Protein AF-T0Y1Q7-F1 (afdb_monomer)

Nearest PDB structures (foldseek):
  7uqb-assembly1_T  TM=3.255E-01  e=9.158E-01  Saccharomyces cerevisiae BY4741
  8i9p-assembly1_LT  TM=3.488E-01  e=1.575E+00  Thermochaetoides thermophila DSM 1495

Radius of gyration: 30.91 Å; Cα contacts (8 Å, |Δi|>4): 200; chains: 1; bounding box: 75×75×94 Å

Structure (mmCIF, N/CA/C/O backbone):
data_AF-T0Y1Q7-F1
#
_entry.id   AF-T0Y1Q7-F1
#
loop_
_atom_site.group_PDB
_atom_site.id
_atom_site.type_symbol
_atom_site.label_atom_id
_atom_site.label_alt_id
_atom_site.label_comp_id
_atom_site.label_asym_id
_atom_site.label_entity_id
_atom_site.label_seq_id
_atom_site.pdbx_PDB_ins_code
_atom_site.Cartn_x
_atom_site.Cartn_y
_at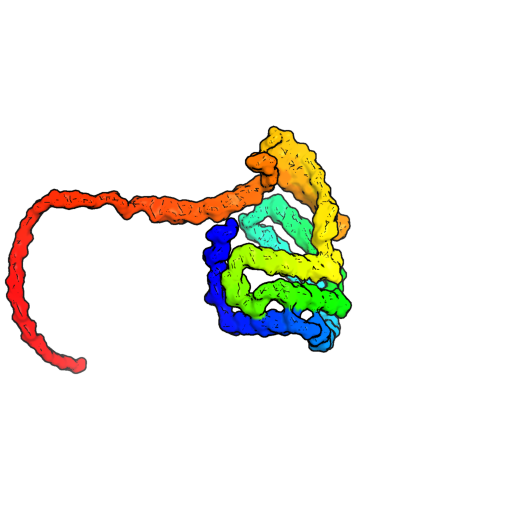om_site.Cartn_z
_atom_site.occupancy
_atom_site.B_iso_or_equiv
_atom_site.auth_seq_id
_atom_site.auth_comp_id
_atom_site.auth_asym_id
_atom_site.auth_atom_id
_atom_site.pdbx_PDB_model_num
ATOM 1 N N . MET A 1 1 ? 8.605 -21.650 -0.738 1.00 62.97 1 MET A N 1
ATOM 2 C CA . MET A 1 1 ? 7.856 -20.811 0.232 1.00 62.97 1 MET A CA 1
ATOM 3 C C . MET A 1 1 ? 6.998 -21.633 1.190 1.00 62.97 1 MET A C 1
ATOM 5 O O . MET A 1 1 ? 7.263 -21.564 2.379 1.00 62.97 1 MET A O 1
ATOM 9 N N . ARG A 1 2 ? 6.056 -22.469 0.716 1.00 70.44 2 ARG A N 1
ATOM 10 C CA . ARG A 1 2 ? 5.208 -23.326 1.581 1.00 70.44 2 ARG A CA 1
ATOM 11 C C . ARG A 1 2 ? 6.001 -24.154 2.611 1.00 70.44 2 ARG A C 1
ATOM 13 O O . ARG A 1 2 ? 5.676 -24.115 3.788 1.00 70.44 2 ARG A O 1
ATOM 20 N N . ALA A 1 3 ? 7.090 -24.803 2.190 1.00 68.31 3 ALA A N 1
ATOM 21 C CA . ALA A 1 3 ? 7.948 -25.617 3.064 1.00 68.31 3 ALA A CA 1
ATOM 22 C C . ALA A 1 3 ? 8.697 -24.828 4.162 1.00 68.31 3 ALA A C 1
ATOM 24 O O . ALA A 1 3 ? 9.172 -25.420 5.121 1.00 68.31 3 ALA A O 1
ATOM 25 N N . ARG A 1 4 ? 8.806 -23.496 4.037 1.00 68.75 4 ARG A N 1
ATOM 26 C CA . ARG A 1 4 ? 9.516 -22.620 4.990 1.00 68.75 4 ARG A CA 1
ATOM 27 C C . ARG A 1 4 ? 8.569 -21.699 5.773 1.00 68.75 4 ARG A C 1
ATOM 29 O O . ARG A 1 4 ? 9.041 -20.876 6.548 1.00 68.75 4 ARG A O 1
ATOM 36 N N . TRP A 1 5 ? 7.249 -21.835 5.594 1.00 72.25 5 TRP A N 1
ATOM 37 C CA . TRP A 1 5 ? 6.240 -20.931 6.167 1.00 72.25 5 TRP A CA 1
ATOM 38 C C . TRP A 1 5 ? 6.303 -20.829 7.701 1.00 72.25 5 TRP A C 1
ATOM 40 O O . TRP A 1 5 ? 6.106 -19.755 8.259 1.00 72.25 5 TRP A O 1
ATOM 50 N N . GLY A 1 6 ? 6.636 -21.926 8.387 1.00 66.19 6 GLY A N 1
ATOM 51 C CA . GLY A 1 6 ? 6.742 -21.957 9.849 1.00 66.19 6 GLY A CA 1
ATOM 52 C C . GLY A 1 6 ? 8.058 -21.421 10.429 1.00 66.19 6 GLY A C 1
ATOM 53 O O . GLY A 1 6 ? 8.117 -21.170 11.626 1.00 66.19 6 GLY A O 1
ATOM 54 N N . LEU A 1 7 ? 9.107 -21.222 9.619 1.00 62.72 7 LEU A N 1
ATOM 55 C CA . LEU A 1 7 ? 10.469 -20.966 10.123 1.00 62.72 7 LEU A CA 1
ATOM 56 C C . LEU A 1 7 ? 10.702 -19.533 10.635 1.00 62.72 7 LEU A C 1
ATOM 58 O O . LEU A 1 7 ? 11.695 -19.289 11.311 1.00 62.72 7 LEU A O 1
ATOM 62 N N . HIS A 1 8 ? 9.805 -18.589 10.334 1.00 57.38 8 HIS A N 1
ATOM 63 C CA . HIS A 1 8 ? 9.974 -17.163 10.660 1.00 57.38 8 HIS A CA 1
ATOM 64 C C . HIS A 1 8 ? 8.856 -16.591 11.548 1.00 57.38 8 HIS A C 1
ATOM 66 O O . HIS A 1 8 ? 8.660 -15.379 11.602 1.00 57.38 8 HIS A O 1
ATOM 72 N N . ARG A 1 9 ? 8.101 -17.443 12.252 1.00 65.94 9 ARG A N 1
ATOM 73 C CA . ARG A 1 9 ? 6.978 -17.017 13.103 1.00 65.94 9 ARG A CA 1
ATOM 74 C C . ARG A 1 9 ? 7.389 -17.009 14.571 1.00 65.94 9 ARG A C 1
ATOM 76 O O . ARG A 1 9 ? 7.263 -18.013 15.262 1.00 65.94 9 ARG A O 1
ATOM 83 N N . ASN A 1 10 ? 7.893 -15.868 15.041 1.00 65.31 10 ASN A N 1
ATOM 84 C CA . ASN A 1 10 ? 8.282 -15.689 16.437 1.00 65.31 10 ASN A CA 1
ATOM 85 C C . ASN A 1 10 ? 7.282 -14.787 17.174 1.00 65.31 10 ASN A C 1
ATOM 87 O O . ASN A 1 10 ? 7.300 -13.570 17.032 1.00 65.31 10 ASN A O 1
ATOM 91 N N . LEU A 1 11 ? 6.420 -15.390 17.992 1.00 60.88 11 LEU A N 1
ATOM 92 C CA . LEU A 1 11 ? 5.435 -14.670 18.807 1.00 60.88 11 LEU A CA 1
ATOM 93 C C . LEU A 1 11 ? 6.068 -13.771 19.878 1.00 60.88 11 LEU A C 1
ATOM 95 O O . LEU A 1 11 ? 5.440 -12.802 20.302 1.00 60.88 11 LEU A O 1
ATOM 99 N N . ASN A 1 12 ? 7.309 -14.055 20.288 1.00 65.19 12 ASN A N 1
ATOM 100 C CA . ASN A 1 12 ? 8.007 -13.294 21.327 1.00 65.19 12 ASN A CA 1
ATOM 101 C C . ASN A 1 12 ? 8.444 -11.903 20.854 1.00 65.19 12 ASN A C 1
ATOM 103 O O . ASN A 1 12 ? 8.868 -11.093 21.671 1.00 65.19 12 ASN A O 1
ATOM 107 N N . GLN A 1 13 ? 8.319 -11.606 19.555 1.00 74.88 13 GLN A N 1
ATOM 108 C CA . GLN A 1 13 ? 8.600 -10.275 19.021 1.00 74.88 13 GLN A CA 1
ATOM 109 C C . GLN A 1 13 ? 7.520 -9.239 19.380 1.00 74.88 13 GLN A C 1
ATOM 111 O O . GLN A 1 13 ? 7.765 -8.046 19.240 1.00 74.88 13 GLN A O 1
ATOM 116 N N . PHE A 1 14 ? 6.335 -9.676 19.830 1.00 83.75 14 PHE A N 1
ATOM 117 C CA . PHE A 1 14 ? 5.229 -8.788 20.192 1.00 83.75 14 PHE A CA 1
ATOM 118 C C . PHE A 1 14 ? 4.946 -8.832 21.692 1.00 83.75 14 PHE A C 1
ATOM 120 O O . PHE A 1 14 ? 4.735 -9.903 22.283 1.00 83.75 14 PHE A O 1
ATOM 127 N N . SER A 1 15 ? 4.867 -7.655 22.314 1.00 88.62 15 SER A N 1
ATOM 128 C CA . SER A 1 15 ? 4.539 -7.570 23.733 1.00 88.62 15 SER A CA 1
ATOM 129 C C . SER A 1 15 ? 3.104 -8.070 23.995 1.00 88.62 15 SER A C 1
ATOM 131 O O . SER A 1 15 ? 2.262 -8.113 23.088 1.00 88.62 15 SER A O 1
ATOM 133 N N . PRO A 1 16 ? 2.774 -8.484 25.232 1.00 90.00 16 PRO A N 1
ATOM 134 C CA . PRO A 1 16 ? 1.390 -8.787 25.601 1.00 90.00 16 PRO A CA 1
ATOM 135 C C . PRO A 1 16 ? 0.435 -7.608 25.350 1.00 90.00 16 PRO A C 1
ATOM 137 O O . PRO A 1 16 ? -0.705 -7.819 24.936 1.00 90.00 16 PRO A O 1
ATOM 140 N N . ALA A 1 17 ? 0.913 -6.373 25.541 1.00 91.94 17 ALA A N 1
ATOM 141 C CA . ALA A 1 17 ? 0.140 -5.162 25.292 1.00 91.94 17 ALA A CA 1
ATOM 142 C C . ALA A 1 17 ? -0.214 -5.004 23.803 1.00 91.94 17 ALA A C 1
ATOM 144 O O . ALA A 1 17 ? -1.381 -4.758 23.487 1.00 91.94 17 ALA A O 1
ATOM 145 N N . ASP A 1 18 ? 0.743 -5.238 22.899 1.00 90.88 18 ASP A N 1
ATOM 146 C CA . ASP A 1 18 ? 0.524 -5.155 21.445 1.00 90.88 18 ASP A CA 1
ATOM 147 C C . ASP A 1 18 ? -0.499 -6.192 20.978 1.00 90.88 18 ASP A C 1
ATOM 149 O O . ASP A 1 18 ? -1.421 -5.889 20.218 1.00 90.88 18 ASP A O 1
ATOM 153 N N . ARG A 1 19 ? -0.382 -7.423 21.487 1.00 91.19 19 ARG A N 1
ATOM 154 C CA . ARG A 1 19 ? -1.322 -8.511 21.186 1.00 91.19 19 ARG A CA 1
ATOM 155 C C . ARG A 1 19 ? -2.737 -8.182 21.651 1.00 91.19 19 ARG A C 1
ATOM 157 O O . ARG A 1 19 ? -3.691 -8.402 20.903 1.00 91.19 19 ARG A O 1
ATOM 164 N N . ALA A 1 20 ? -2.875 -7.615 22.847 1.00 94.12 20 ALA A N 1
ATOM 165 C CA . ALA A 1 20 ? -4.167 -7.185 23.367 1.00 94.12 20 ALA A CA 1
ATOM 166 C C . ALA A 1 20 ? -4.748 -6.009 22.564 1.00 94.12 20 ALA A C 1
ATOM 168 O O . ALA A 1 20 ? -5.944 -5.990 22.277 1.00 94.12 20 ALA A O 1
ATOM 169 N N . GLN A 1 21 ? -3.919 -5.040 22.166 1.00 93.81 21 GLN A N 1
ATOM 170 C CA . GLN A 1 21 ? -4.348 -3.918 21.330 1.00 93.81 21 GLN A CA 1
ATOM 171 C C . GLN A 1 21 ? -4.837 -4.384 19.960 1.00 93.81 21 GLN A C 1
ATOM 173 O O . GLN A 1 21 ? -5.900 -3.949 19.516 1.00 93.81 21 GLN A O 1
ATOM 178 N N . PHE A 1 22 ? -4.106 -5.295 19.323 1.00 94.19 22 PHE A N 1
ATOM 179 C CA . PHE A 1 22 ? -4.510 -5.881 18.053 1.00 94.19 22 PHE A CA 1
ATOM 180 C C . PHE A 1 22 ? -5.875 -6.566 18.157 1.00 94.19 22 PHE A C 1
ATOM 182 O O . PHE A 1 22 ? -6.764 -6.285 17.357 1.00 94.19 22 PHE A O 1
ATOM 189 N N . ALA A 1 23 ? -6.067 -7.407 19.178 1.00 95.38 23 ALA A N 1
ATOM 190 C CA . ALA A 1 23 ? -7.328 -8.109 19.392 1.00 95.38 23 ALA A CA 1
ATOM 191 C C . ALA A 1 23 ? -8.503 -7.143 19.611 1.00 95.38 23 ALA A C 1
ATOM 193 O O . ALA A 1 23 ? -9.572 -7.318 19.019 1.00 95.38 23 ALA A O 1
ATOM 194 N N . ARG A 1 24 ? -8.298 -6.077 20.400 1.00 95.19 24 ARG A N 1
ATOM 195 C CA . ARG A 1 24 ? -9.306 -5.019 20.588 1.00 95.19 24 ARG A CA 1
ATOM 196 C C . ARG A 1 24 ? -9.664 -4.339 19.270 1.00 95.19 24 ARG A C 1
ATOM 198 O O . ARG A 1 24 ? -10.842 -4.182 18.968 1.00 95.19 24 ARG A O 1
ATOM 205 N N . MET A 1 25 ? -8.661 -3.968 18.478 1.00 94.50 25 MET A N 1
ATOM 206 C CA . MET A 1 25 ? -8.874 -3.280 17.206 1.00 94.50 25 MET A CA 1
ATOM 207 C C . MET A 1 25 ? -9.583 -4.181 16.191 1.00 94.50 25 MET A C 1
ATOM 209 O O . MET A 1 25 ? -10.542 -3.745 15.564 1.00 94.50 25 MET A O 1
ATOM 213 N N . MET A 1 26 ? -9.184 -5.449 16.080 1.00 95.19 26 MET A N 1
ATOM 214 C CA . MET A 1 26 ? -9.857 -6.419 15.212 1.00 95.19 26 MET A CA 1
ATOM 215 C C . MET A 1 26 ? -11.306 -6.654 15.632 1.00 95.19 26 MET A C 1
ATOM 217 O O . MET A 1 26 ? -12.183 -6.716 14.774 1.00 95.19 26 MET A O 1
ATOM 221 N N . THR A 1 27 ? -11.580 -6.736 16.935 1.00 94.69 27 THR A N 1
ATOM 222 C CA . THR A 1 27 ? -12.951 -6.866 17.454 1.00 94.69 27 THR A CA 1
ATOM 223 C C . THR A 1 27 ? -13.796 -5.649 17.082 1.00 94.69 27 THR A C 1
ATOM 225 O O . THR A 1 27 ? -14.893 -5.800 16.555 1.00 94.69 27 THR A O 1
ATOM 228 N N . LEU A 1 28 ? -13.262 -4.441 17.282 1.00 94.19 28 LEU A N 1
ATOM 229 C CA . LEU A 1 28 ? -13.947 -3.194 16.946 1.00 94.19 28 LEU A CA 1
ATOM 230 C C . LEU A 1 28 ? -14.211 -3.065 15.439 1.00 94.19 28 LEU A C 1
ATOM 232 O O . LEU A 1 28 ? -15.320 -2.729 15.041 1.00 94.19 28 LEU A O 1
ATOM 236 N N . LEU A 1 29 ? -13.213 -3.359 14.601 1.00 95.75 29 LEU A N 1
ATOM 237 C CA . LEU A 1 29 ? -13.313 -3.245 13.143 1.00 95.75 29 LEU A CA 1
ATOM 238 C C . LEU A 1 29 ? -14.235 -4.297 12.518 1.00 95.75 29 LEU A C 1
ATOM 240 O O . LEU A 1 29 ? -14.827 -4.041 11.472 1.00 95.75 29 LEU A O 1
ATOM 244 N N . SER A 1 30 ? -14.340 -5.477 13.132 1.00 94.62 30 SER A N 1
ATOM 245 C CA . SER A 1 30 ? -15.172 -6.571 12.622 1.00 94.62 30 SER A CA 1
ATOM 246 C C . SER A 1 30 ? -16.595 -6.589 13.183 1.00 94.62 30 SER A C 1
ATOM 248 O O . SER A 1 30 ? -17.409 -7.388 12.722 1.00 94.62 30 SER A O 1
ATOM 250 N N . ALA A 1 31 ? -16.922 -5.705 14.130 1.00 94.56 31 ALA A N 1
ATOM 251 C CA . ALA A 1 31 ? -18.260 -5.619 14.699 1.00 94.56 31 ALA A CA 1
ATOM 252 C C . ALA A 1 31 ? -19.319 -5.227 13.641 1.00 94.56 31 ALA A C 1
ATOM 254 O O . ALA A 1 31 ? -19.031 -4.463 12.708 1.00 94.56 31 ALA A O 1
ATOM 255 N N . PRO A 1 32 ? -20.572 -5.696 13.779 1.00 94.00 32 PRO A N 1
ATOM 256 C CA . PRO A 1 32 ? -21.680 -5.204 12.966 1.00 94.00 32 PRO A CA 1
ATOM 257 C C . PRO A 1 32 ? -21.835 -3.686 13.117 1.00 94.00 32 PRO A C 1
ATOM 259 O O . PRO A 1 32 ? -21.811 -3.159 14.226 1.00 94.00 32 PRO A O 1
ATOM 262 N N . GLY A 1 33 ? -21.969 -2.964 12.002 1.00 93.62 33 GLY A N 1
ATOM 263 C CA . GLY A 1 33 ? -22.098 -1.501 12.021 1.00 93.62 33 GLY A CA 1
ATOM 264 C C . GLY A 1 33 ? -20.830 -0.735 12.432 1.00 93.62 33 GLY A C 1
ATOM 265 O O . GLY A 1 33 ? -20.907 0.479 12.633 1.00 93.62 33 GLY A O 1
ATOM 266 N N . ALA A 1 34 ? -19.666 -1.399 12.518 1.00 96.00 34 ALA A N 1
ATOM 267 C CA . ALA A 1 34 ? -18.397 -0.791 12.933 1.00 96.00 34 ALA A CA 1
ATOM 268 C C . ALA A 1 34 ? -18.062 0.501 12.175 1.00 96.00 34 ALA A C 1
ATOM 270 O O . ALA A 1 34 ? -17.627 1.467 12.794 1.00 96.00 34 ALA A O 1
ATOM 271 N N . GLN A 1 35 ? -18.310 0.554 10.860 1.00 96.31 35 GLN A N 1
ATOM 272 C CA . GLN A 1 35 ? -18.044 1.745 10.048 1.00 96.31 35 GLN A CA 1
ATOM 273 C C . GLN A 1 35 ? -18.764 2.982 10.595 1.00 96.31 35 GLN A C 1
ATOM 275 O O . GLN A 1 35 ? -18.143 4.026 10.778 1.00 96.31 35 GLN A O 1
ATOM 280 N N . GLN A 1 36 ? -20.061 2.873 10.889 1.00 96.88 36 GLN A N 1
ATOM 281 C CA . GLN A 1 36 ? -20.835 4.012 11.372 1.00 96.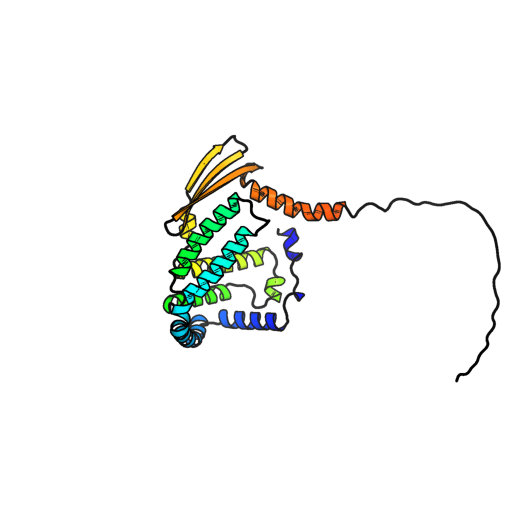88 36 GLN A CA 1
ATOM 282 C C . GLN A 1 36 ? -20.421 4.408 12.791 1.00 96.88 36 GLN A C 1
ATOM 284 O O . GLN A 1 36 ? -20.270 5.595 13.074 1.00 96.88 36 GLN A O 1
ATOM 289 N N . LEU A 1 37 ? -20.196 3.425 13.667 1.00 95.00 37 LEU A N 1
ATOM 290 C CA . LEU A 1 37 ? -19.761 3.665 15.045 1.00 95.00 37 LEU A CA 1
ATOM 291 C C . LEU A 1 37 ? -18.415 4.401 15.088 1.00 95.00 37 LEU A C 1
ATOM 293 O O . LEU A 1 37 ? -18.287 5.443 15.730 1.00 95.00 37 LEU A O 1
ATOM 297 N N . LEU A 1 38 ? -17.435 3.900 14.338 1.00 95.62 38 LEU A N 1
ATOM 298 C CA . LEU A 1 38 ? -16.110 4.502 14.224 1.00 95.62 38 LEU A CA 1
ATOM 299 C C . LEU A 1 38 ? -16.170 5.883 13.564 1.00 95.62 38 LEU A C 1
ATOM 301 O O . LEU A 1 38 ? -15.440 6.789 13.963 1.00 95.62 38 LEU A O 1
ATOM 305 N N . TRP A 1 39 ? -17.060 6.078 12.588 1.00 97.25 39 TRP A N 1
ATOM 306 C CA . TRP A 1 39 ? -17.239 7.373 11.941 1.00 97.25 39 TRP A CA 1
ATOM 307 C C . TRP A 1 39 ? -17.760 8.445 12.895 1.00 97.25 39 TRP A C 1
ATOM 309 O O . TRP A 1 39 ? -17.242 9.562 12.891 1.00 97.25 39 TRP A O 1
ATOM 319 N N . VAL A 1 40 ? -18.744 8.113 13.735 1.00 96.69 40 VAL A N 1
ATOM 320 C CA . VAL A 1 40 ? -19.300 9.045 14.729 1.00 96.69 40 VAL A CA 1
ATOM 321 C C . VAL A 1 40 ? -18.208 9.548 15.675 1.00 96.69 40 VAL A C 1
ATOM 323 O O . VAL A 1 40 ? -18.132 10.751 15.931 1.00 96.69 40 VAL A O 1
ATOM 326 N N . GLU A 1 41 ? -17.321 8.666 16.141 1.00 93.06 41 GLU A N 1
ATOM 327 C CA . GLU A 1 41 ? -16.207 9.056 17.014 1.00 93.06 41 GLU A CA 1
ATOM 328 C C . GLU A 1 41 ? -15.105 9.823 16.259 1.00 93.06 41 GLU A C 1
ATOM 330 O O . GLU A 1 41 ? -14.539 10.800 16.763 1.00 93.06 41 GLU A O 1
ATOM 335 N N . MET A 1 42 ? -14.783 9.393 15.039 1.00 94.38 42 MET A N 1
ATOM 336 C CA . MET A 1 42 ? -13.659 9.930 14.275 1.00 94.38 42 MET A CA 1
ATOM 337 C C . MET A 1 42 ? -13.971 11.281 13.631 1.00 94.38 42 MET A C 1
ATOM 339 O O . MET A 1 42 ? -13.089 12.138 13.589 1.00 94.38 42 MET A O 1
ATOM 343 N N . LYS A 1 43 ? -15.200 11.518 13.156 1.00 95.75 43 LYS A N 1
ATOM 344 C CA . LYS A 1 43 ? -15.567 12.724 12.394 1.00 95.75 43 LYS A CA 1
ATOM 345 C C . LYS A 1 43 ? -15.204 14.033 13.120 1.00 95.75 43 LYS A C 1
ATOM 347 O O . LYS A 1 43 ? -14.556 14.876 12.498 1.00 95.75 43 LYS A O 1
ATOM 352 N N . PRO A 1 44 ? -15.499 14.233 14.421 1.00 96.12 44 PRO A N 1
ATOM 353 C CA . PRO A 1 44 ? -15.085 15.447 15.131 1.00 96.12 44 PRO A CA 1
ATOM 354 C C . PRO A 1 44 ? -13.561 15.598 15.248 1.00 96.12 44 PRO A C 1
ATOM 356 O O . PRO A 1 44 ? -13.042 16.716 15.245 1.00 96.12 44 PRO A O 1
ATOM 359 N N . ARG A 1 45 ? -12.822 14.487 15.380 1.00 94.00 45 ARG A N 1
ATOM 360 C CA . ARG A 1 45 ? -11.349 14.501 15.399 1.00 94.00 45 ARG A CA 1
ATOM 361 C C . ARG A 1 45 ? -10.793 14.826 14.014 1.00 94.00 45 ARG A C 1
ATOM 363 O O . ARG A 1 45 ? -9.874 15.629 13.926 1.00 94.00 45 ARG A O 1
ATOM 370 N N . LEU A 1 46 ? -11.391 14.282 12.954 1.00 94.62 46 LEU A N 1
ATOM 371 C CA . LEU A 1 46 ? -11.030 14.559 11.566 1.00 94.62 46 LEU A CA 1
ATOM 372 C C . LEU A 1 46 ? -11.213 16.040 11.223 1.00 94.62 46 LEU A C 1
ATOM 374 O O . LEU A 1 46 ? -10.310 16.651 10.662 1.00 94.62 46 LEU A O 1
ATOM 378 N N . LEU A 1 47 ? -12.348 16.638 11.599 1.00 94.69 47 LEU A N 1
ATOM 379 C CA . LEU A 1 47 ? -12.613 18.058 11.344 1.00 94.69 47 LEU A CA 1
ATOM 380 C C . LEU A 1 47 ? -11.608 18.966 12.067 1.00 94.69 47 LEU A C 1
ATOM 382 O O . LEU A 1 47 ? -11.067 19.888 11.458 1.00 94.69 47 LEU A O 1
ATOM 386 N N . ARG A 1 48 ? -11.293 18.664 13.335 1.00 93.25 48 ARG A N 1
ATOM 387 C CA . ARG A 1 48 ? -10.231 19.364 14.077 1.00 93.25 48 ARG A CA 1
ATOM 388 C C . ARG A 1 48 ? -8.864 19.175 13.426 1.00 93.25 48 ARG A C 1
ATOM 390 O O . ARG A 1 48 ? -8.129 20.142 13.253 1.00 93.25 48 ARG A O 1
ATOM 397 N N . ALA A 1 49 ? -8.540 17.949 13.021 1.00 91.56 49 ALA A N 1
ATOM 398 C CA . ALA A 1 49 ? -7.282 17.646 12.357 1.00 91.56 49 ALA A CA 1
ATOM 399 C C . ALA A 1 49 ? -7.155 18.386 11.020 1.00 91.56 49 ALA A C 1
ATOM 401 O O . ALA A 1 49 ? -6.085 18.898 10.714 1.00 91.56 49 ALA A O 1
ATOM 402 N N . ARG A 1 50 ? -8.240 18.519 10.252 1.00 91.50 50 ARG A N 1
ATOM 403 C CA . ARG A 1 50 ? -8.258 19.307 9.015 1.00 91.50 50 ARG A CA 1
ATOM 404 C C . ARG A 1 50 ? -7.923 20.768 9.295 1.00 91.50 50 ARG A C 1
ATOM 406 O O . ARG A 1 50 ? -7.017 21.303 8.673 1.00 91.50 50 ARG A O 1
ATOM 413 N N . GLN A 1 51 ? -8.545 21.379 10.299 1.00 90.75 51 GLN A N 1
ATOM 414 C CA . GLN A 1 51 ? -8.231 22.762 10.678 1.00 90.75 51 GLN A CA 1
ATOM 415 C C . GLN A 1 51 ? -6.771 22.945 11.125 1.00 90.75 51 GLN A C 1
ATOM 417 O O . GLN A 1 51 ? -6.140 23.939 10.781 1.00 90.75 51 GLN A O 1
ATOM 422 N N . GLN A 1 52 ? -6.225 21.991 11.882 1.00 90.06 52 GLN A N 1
ATOM 423 C CA . GLN A 1 52 ? -4.891 22.113 12.482 1.00 90.06 52 GLN A CA 1
ATOM 424 C C . GLN A 1 52 ? -3.747 21.706 11.544 1.00 90.06 52 GLN A C 1
ATOM 426 O O . GLN A 1 52 ? -2.680 22.322 11.559 1.00 90.06 52 GLN A O 1
ATOM 431 N N . TYR A 1 53 ? -3.944 20.653 10.753 1.00 87.69 53 TYR A N 1
ATOM 432 C CA . TYR A 1 53 ? -2.876 19.989 10.010 1.00 87.69 53 TYR A CA 1
ATOM 433 C C . TYR A 1 53 ? -2.953 20.194 8.505 1.00 87.69 53 TYR A C 1
ATOM 435 O O . TYR A 1 53 ? -1.932 19.984 7.861 1.00 87.69 53 TYR A O 1
ATOM 443 N N . GLN A 1 54 ? -4.074 20.639 7.925 1.00 85.31 54 GLN A N 1
ATOM 444 C CA . GLN A 1 54 ? -4.189 20.761 6.464 1.00 85.31 54 GLN A CA 1
ATOM 445 C C . GLN A 1 54 ? -3.081 21.635 5.857 1.00 85.31 54 GLN A C 1
ATOM 447 O O . GLN A 1 54 ? -2.506 21.264 4.840 1.00 85.31 54 GLN A O 1
ATOM 452 N N . ALA A 1 55 ? -2.697 22.724 6.528 1.00 86.62 55 ALA A N 1
ATOM 453 C CA . ALA A 1 55 ? -1.587 23.577 6.094 1.00 86.62 55 ALA A CA 1
ATOM 454 C C . ALA A 1 55 ? -0.191 22.956 6.316 1.00 86.62 55 ALA A C 1
ATOM 456 O O . ALA A 1 55 ? 0.765 23.335 5.648 1.00 86.62 55 ALA A O 1
ATOM 457 N N . ARG A 1 56 ? -0.053 22.007 7.252 1.00 89.56 56 ARG A N 1
ATOM 458 C CA . ARG A 1 56 ? 1.222 21.345 7.597 1.00 89.56 56 ARG A CA 1
ATOM 459 C C . ARG A 1 56 ? 1.429 20.015 6.869 1.00 89.56 56 ARG A C 1
ATOM 461 O O . ARG A 1 56 ? 2.552 19.515 6.835 1.00 89.56 56 ARG A O 1
ATOM 468 N N . LEU A 1 57 ? 0.368 19.438 6.299 1.00 89.12 57 LEU A N 1
ATOM 469 C CA . LEU A 1 57 ? 0.414 18.185 5.542 1.00 89.12 57 LEU A CA 1
ATOM 470 C C . LEU A 1 57 ? 1.457 18.213 4.416 1.00 89.12 57 LEU A C 1
ATOM 472 O O . LEU A 1 57 ? 2.252 17.277 4.375 1.00 89.12 57 LEU A O 1
ATOM 476 N N . PRO A 1 58 ? 1.553 19.263 3.573 1.00 89.38 58 PRO A N 1
ATOM 477 C CA . PRO A 1 58 ? 2.571 19.309 2.523 1.00 89.38 58 PRO A CA 1
ATOM 478 C C . PRO A 1 58 ? 3.998 19.194 3.069 1.00 89.38 58 PRO A C 1
ATOM 480 O O . PRO A 1 58 ? 4.810 18.448 2.532 1.00 89.38 58 PRO A O 1
ATOM 483 N N . THR A 1 59 ? 4.301 19.863 4.186 1.00 92.06 59 THR A N 1
ATOM 484 C CA . THR A 1 59 ? 5.621 19.784 4.829 1.00 92.06 59 THR A CA 1
ATOM 485 C C . THR A 1 59 ? 5.914 18.377 5.350 1.00 92.06 59 THR A C 1
ATOM 487 O O . THR A 1 59 ? 7.010 17.857 5.145 1.00 92.06 59 THR A O 1
ATOM 490 N N . MET A 1 60 ? 4.936 17.734 5.996 1.00 91.56 60 MET A N 1
ATOM 491 C CA . MET A 1 60 ? 5.089 16.361 6.490 1.00 91.56 60 MET A CA 1
ATOM 492 C C . MET A 1 60 ? 5.273 15.357 5.342 1.00 91.56 60 MET A C 1
ATOM 494 O O . MET A 1 60 ? 6.133 14.481 5.433 1.00 91.56 60 MET A O 1
ATOM 498 N N . LEU A 1 61 ? 4.520 15.511 4.248 1.00 91.69 61 LEU A N 1
ATOM 499 C CA . LEU A 1 61 ? 4.662 14.688 3.044 1.00 91.69 61 LEU A CA 1
ATOM 500 C C . LEU A 1 61 ? 6.023 14.900 2.368 1.00 91.69 61 LEU A C 1
ATOM 502 O O . LEU A 1 61 ? 6.669 13.924 1.996 1.00 91.69 61 LEU A O 1
ATOM 506 N N . GLY A 1 62 ? 6.510 16.141 2.289 1.00 91.56 62 GLY A N 1
ATOM 507 C CA . GLY A 1 62 ? 7.844 16.445 1.760 1.00 91.56 62 GLY A CA 1
ATOM 508 C C . GLY A 1 62 ? 8.970 15.806 2.581 1.00 91.56 62 GLY A C 1
ATOM 509 O O . GLY A 1 62 ? 9.928 15.265 2.020 1.00 91.56 62 GLY A O 1
ATOM 510 N N . MET A 1 63 ? 8.835 15.787 3.912 1.00 94.12 63 MET A 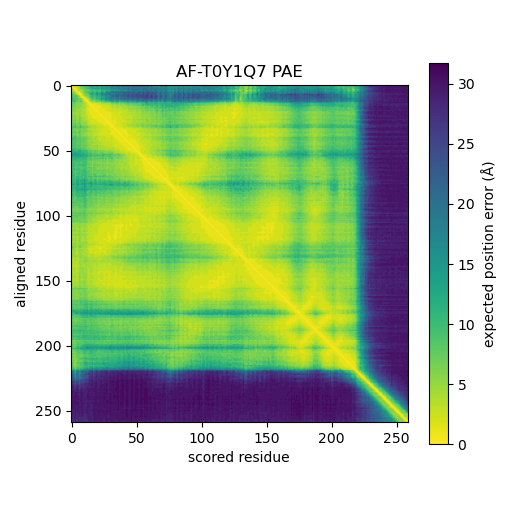N 1
ATOM 511 C CA . MET A 1 63 ? 9.771 15.075 4.788 1.00 94.12 63 MET A CA 1
ATOM 512 C C . MET A 1 63 ? 9.736 13.561 4.535 1.00 94.12 63 MET A C 1
ATOM 514 O O . MET A 1 63 ? 10.792 12.948 4.378 1.00 94.12 63 MET A O 1
ATOM 518 N N . LEU A 1 64 ? 8.542 12.963 4.442 1.00 92.62 64 LEU A N 1
ATOM 519 C CA . LEU A 1 64 ? 8.384 11.537 4.140 1.00 92.62 64 LEU A CA 1
ATOM 520 C C . LEU A 1 64 ? 8.996 11.173 2.780 1.00 92.62 64 LEU A C 1
ATOM 522 O O . LEU A 1 64 ? 9.726 10.187 2.681 1.00 92.62 64 LEU A O 1
ATOM 526 N N . ARG A 1 65 ? 8.757 11.996 1.754 1.00 92.94 65 ARG A N 1
ATOM 527 C CA . ARG A 1 65 ? 9.360 11.844 0.427 1.00 92.94 65 ARG A CA 1
ATOM 528 C C . ARG A 1 65 ? 10.883 11.864 0.501 1.00 92.94 65 ARG A C 1
ATOM 530 O O . ARG A 1 65 ? 11.525 10.959 -0.015 1.00 92.94 65 ARG A O 1
ATOM 537 N N . THR A 1 66 ? 11.457 12.836 1.206 1.00 93.50 66 THR A N 1
ATOM 538 C CA . THR A 1 66 ? 12.918 12.955 1.362 1.00 93.50 66 THR A CA 1
ATOM 539 C C . THR A 1 66 ? 13.519 11.719 2.037 1.00 93.50 66 THR A C 1
ATOM 541 O O . THR A 1 66 ? 14.576 11.225 1.632 1.00 93.50 66 THR A O 1
ATOM 544 N N . MET A 1 67 ? 12.839 11.183 3.055 1.00 94.50 67 MET A N 1
ATOM 545 C CA . MET A 1 67 ? 13.249 9.939 3.712 1.00 94.50 67 MET A CA 1
ATOM 546 C C . MET A 1 67 ? 13.183 8.744 2.754 1.00 94.50 67 MET A C 1
ATOM 548 O O . MET A 1 67 ? 14.122 7.947 2.716 1.00 94.50 67 MET A O 1
ATOM 552 N N . ALA A 1 68 ? 12.115 8.635 1.962 1.00 93.38 68 ALA A N 1
ATOM 553 C CA . ALA A 1 68 ? 11.955 7.575 0.972 1.00 93.38 68 ALA A CA 1
ATOM 554 C C . ALA A 1 68 ? 13.024 7.656 -0.133 1.00 93.38 68 ALA A C 1
ATOM 556 O O . ALA A 1 68 ? 13.697 6.657 -0.397 1.00 93.38 68 ALA A O 1
ATOM 557 N N . ASP A 1 69 ? 13.259 8.846 -0.696 1.00 92.94 69 ASP A N 1
ATOM 558 C CA . ASP A 1 69 ? 14.302 9.106 -1.696 1.00 92.94 69 ASP A CA 1
ATOM 559 C C . ASP A 1 69 ? 15.679 8.691 -1.158 1.00 92.94 69 ASP A C 1
ATOM 561 O O . ASP A 1 69 ? 16.421 7.946 -1.802 1.00 92.94 69 ASP A O 1
ATOM 565 N N . THR A 1 70 ? 15.998 9.107 0.072 1.00 93.69 70 THR A N 1
ATOM 566 C CA . THR A 1 70 ? 17.253 8.744 0.749 1.00 93.69 70 THR A CA 1
ATOM 567 C C . THR A 1 70 ? 17.370 7.232 0.945 1.00 93.69 70 THR A C 1
ATOM 569 O O . THR A 1 70 ? 18.445 6.663 0.742 1.00 93.69 70 THR A O 1
ATOM 572 N N . GLY A 1 71 ? 16.277 6.566 1.322 1.00 92.94 71 GLY A N 1
ATOM 573 C CA . GLY A 1 71 ? 16.227 5.114 1.484 1.00 92.94 71 GLY A CA 1
ATOM 574 C C . GLY A 1 71 ? 16.536 4.369 0.184 1.00 92.94 71 GLY A C 1
ATOM 575 O O . GLY A 1 71 ? 17.361 3.453 0.184 1.00 92.94 71 GLY A O 1
ATOM 576 N N . VAL A 1 72 ? 15.945 4.799 -0.936 1.00 92.75 72 VAL A N 1
ATOM 577 C CA . VAL A 1 72 ? 16.219 4.226 -2.265 1.00 92.75 72 VAL A CA 1
ATOM 578 C C . VAL A 1 72 ? 17.679 4.447 -2.657 1.00 92.75 72 VAL A C 1
ATOM 580 O O . VAL A 1 72 ? 18.370 3.501 -3.044 1.00 92.75 72 VAL A O 1
ATOM 583 N N . GLN A 1 73 ? 18.185 5.671 -2.496 1.00 91.56 73 GLN A N 1
ATOM 584 C CA . GLN A 1 73 ? 19.564 6.012 -2.850 1.00 91.56 73 GLN A CA 1
ATOM 585 C C . GLN A 1 73 ? 20.590 5.202 -2.046 1.00 91.56 73 GLN A C 1
ATOM 587 O O . GLN A 1 73 ? 21.568 4.706 -2.613 1.00 91.56 73 GLN A O 1
ATOM 592 N N . ARG A 1 74 ? 20.348 5.010 -0.744 1.00 93.69 74 ARG A N 1
ATOM 593 C CA . ARG A 1 74 ? 21.240 4.264 0.160 1.00 93.69 74 ARG A CA 1
ATOM 594 C C . ARG A 1 74 ? 21.089 2.748 0.084 1.00 93.69 74 ARG A C 1
ATOM 596 O O . ARG A 1 74 ? 21.922 2.041 0.644 1.00 93.69 74 ARG A O 1
ATOM 603 N N . SER A 1 75 ? 20.063 2.233 -0.590 1.00 88.69 75 SER A N 1
ATOM 604 C CA . SER A 1 75 ? 19.859 0.791 -0.696 1.00 88.69 75 SER A CA 1
ATOM 605 C C . SER A 1 75 ? 21.059 0.114 -1.363 1.00 88.69 75 SER A C 1
ATOM 607 O O . SER A 1 75 ? 21.438 0.455 -2.484 1.00 88.69 75 SER A O 1
ATOM 609 N N . THR A 1 76 ? 21.644 -0.872 -0.687 1.00 86.56 76 THR A N 1
ATOM 610 C CA . THR A 1 76 ? 22.669 -1.768 -1.250 1.00 86.56 76 THR A CA 1
ATOM 611 C C . THR A 1 76 ? 22.057 -2.948 -2.002 1.00 86.56 76 THR A C 1
ATOM 613 O O . THR A 1 76 ? 22.774 -3.711 -2.639 1.00 86.56 76 THR A O 1
ATOM 616 N N . ARG A 1 77 ? 20.729 -3.101 -1.929 1.00 79.25 77 ARG A N 1
ATOM 617 C CA . ARG A 1 77 ? 19.974 -4.193 -2.557 1.00 79.25 77 ARG A CA 1
ATOM 618 C C . ARG A 1 77 ? 19.455 -3.851 -3.951 1.00 79.25 77 ARG A C 1
ATOM 620 O O . ARG A 1 77 ? 18.945 -4.738 -4.616 1.00 79.25 77 ARG A O 1
ATOM 627 N N . LEU A 1 78 ? 19.538 -2.581 -4.349 1.00 80.50 78 LEU A N 1
ATOM 628 C CA . LEU A 1 78 ? 19.094 -2.102 -5.655 1.00 80.50 78 LEU A CA 1
ATOM 629 C C . LEU A 1 78 ? 20.308 -1.774 -6.522 1.00 80.50 78 LEU A C 1
ATOM 631 O O . LEU A 1 78 ? 21.222 -1.066 -6.087 1.00 80.50 78 LEU A O 1
ATOM 635 N N . THR A 1 79 ? 20.279 -2.236 -7.763 1.00 83.56 79 THR A N 1
ATOM 636 C CA . THR A 1 79 ? 21.195 -1.807 -8.820 1.00 83.56 79 THR A CA 1
ATOM 637 C C . THR A 1 79 ? 20.971 -0.334 -9.175 1.00 83.56 79 THR A C 1
ATOM 639 O O . THR A 1 79 ? 19.951 0.269 -8.834 1.00 83.56 79 THR A O 1
ATOM 642 N N . ALA A 1 80 ? 21.918 0.274 -9.894 1.00 82.19 80 ALA A N 1
ATOM 643 C CA . ALA A 1 80 ? 21.778 1.659 -10.346 1.00 82.19 80 ALA A CA 1
ATOM 644 C C . ALA A 1 80 ? 20.516 1.869 -11.207 1.00 82.19 80 ALA A C 1
ATOM 646 O O . ALA A 1 80 ? 19.800 2.850 -11.017 1.00 82.19 80 ALA A O 1
ATOM 647 N N . ALA A 1 81 ? 20.206 0.920 -12.097 1.00 77.06 81 ALA A N 1
ATOM 648 C CA . ALA A 1 81 ? 19.016 0.975 -12.944 1.00 77.06 81 ALA A CA 1
ATOM 649 C C . ALA A 1 81 ? 17.716 0.861 -12.128 1.00 77.06 81 ALA A C 1
ATOM 651 O O . ALA A 1 81 ? 16.782 1.636 -12.337 1.00 77.06 81 ALA A O 1
ATOM 652 N N . GLU A 1 82 ? 17.667 -0.045 -11.147 1.00 82.62 82 GLU A N 1
ATOM 653 C CA . GLU A 1 82 ? 16.504 -0.196 -10.264 1.00 82.62 82 GLU A CA 1
ATOM 654 C C . GLU A 1 82 ? 16.289 1.031 -9.374 1.00 82.62 82 GLU A C 1
ATOM 656 O O . GLU A 1 82 ? 15.146 1.410 -9.127 1.00 82.62 82 GLU A O 1
ATOM 661 N N . LYS A 1 83 ? 17.362 1.697 -8.926 1.00 88.75 83 LYS A N 1
ATOM 662 C CA . LYS A 1 83 ? 17.252 2.958 -8.175 1.00 88.75 83 LYS A CA 1
ATOM 663 C C . LYS A 1 83 ? 16.601 4.054 -9.006 1.00 88.75 83 LYS A C 1
ATOM 665 O O . LYS A 1 83 ? 15.724 4.742 -8.494 1.00 88.75 83 LYS A O 1
ATOM 670 N N . VAL A 1 84 ? 16.994 4.204 -10.273 1.00 87.12 84 VAL A N 1
ATOM 671 C CA . VAL A 1 84 ? 16.377 5.187 -11.177 1.00 87.12 84 VAL A CA 1
ATOM 672 C C . VAL A 1 84 ? 14.884 4.900 -11.330 1.00 87.12 84 VAL A C 1
ATOM 674 O O . VAL A 1 84 ? 14.072 5.791 -11.099 1.00 87.12 84 VAL A O 1
ATOM 677 N N . GLN A 1 85 ? 14.510 3.652 -11.623 1.00 81.50 85 GLN A N 1
ATOM 678 C CA . GLN A 1 85 ? 13.103 3.259 -11.768 1.00 81.50 85 GLN A CA 1
ATOM 679 C C . GLN A 1 85 ? 12.299 3.478 -10.477 1.00 81.50 85 GLN A C 1
ATOM 681 O O . GLN A 1 85 ? 11.190 4.013 -10.520 1.00 81.50 85 GLN A O 1
ATOM 686 N N . ALA A 1 86 ? 12.865 3.110 -9.324 1.00 86.31 86 ALA A N 1
ATOM 687 C CA . ALA A 1 86 ? 12.235 3.307 -8.025 1.00 86.31 86 ALA A CA 1
ATOM 688 C C . ALA A 1 86 ? 12.019 4.795 -7.711 1.00 86.31 86 ALA A C 1
ATOM 690 O O . ALA A 1 86 ? 10.945 5.159 -7.239 1.00 86.31 86 ALA A O 1
ATOM 691 N N . LEU A 1 87 ? 12.993 5.660 -8.014 1.00 90.31 87 LEU A N 1
ATOM 692 C CA . LEU A 1 87 ? 12.860 7.111 -7.844 1.00 90.31 87 LEU A CA 1
ATOM 693 C C . LEU A 1 87 ? 11.821 7.711 -8.802 1.00 90.31 87 LEU A C 1
ATOM 695 O O . LEU A 1 87 ? 11.058 8.585 -8.395 1.00 90.31 87 LEU A O 1
ATOM 699 N N . THR A 1 88 ? 11.731 7.227 -10.045 1.00 87.38 88 THR A N 1
ATOM 700 C CA . THR A 1 88 ? 10.675 7.646 -10.982 1.00 87.38 88 THR A CA 1
ATOM 701 C C . THR A 1 88 ? 9.289 7.292 -10.444 1.00 87.38 88 THR A C 1
ATOM 703 O O . THR A 1 88 ? 8.426 8.167 -10.355 1.00 87.38 88 THR A O 1
ATOM 706 N N . ALA A 1 89 ? 9.081 6.040 -10.027 1.00 84.75 89 ALA A N 1
ATOM 707 C CA . ALA A 1 89 ? 7.812 5.602 -9.449 1.00 84.75 89 ALA A CA 1
ATOM 708 C C . ALA A 1 89 ? 7.472 6.380 -8.166 1.00 84.75 89 ALA A C 1
ATOM 710 O O . ALA A 1 89 ? 6.341 6.836 -7.993 1.00 84.75 89 ALA A O 1
ATOM 711 N N . LEU A 1 90 ? 8.463 6.599 -7.296 1.00 89.94 90 LEU A N 1
ATOM 712 C CA . LEU A 1 90 ? 8.308 7.392 -6.079 1.00 89.94 90 LEU A CA 1
ATOM 713 C C . LEU A 1 90 ? 7.926 8.844 -6.386 1.00 89.94 90 LEU A C 1
ATOM 715 O O . LEU A 1 90 ? 7.087 9.406 -5.685 1.00 89.94 90 LEU A O 1
ATOM 719 N N . GLY A 1 91 ? 8.474 9.440 -7.447 1.00 90.62 91 GLY A N 1
ATOM 720 C CA . GLY A 1 91 ? 8.101 10.780 -7.896 1.00 90.62 91 GLY A CA 1
ATOM 721 C C . GLY A 1 91 ? 6.627 10.880 -8.296 1.00 90.62 91 GLY A C 1
ATOM 722 O O . GLY A 1 91 ? 5.938 11.792 -7.836 1.00 90.62 91 GLY A O 1
ATOM 723 N N . VAL A 1 92 ? 6.128 9.920 -9.084 1.00 90.06 92 VAL A N 1
ATOM 724 C CA . VAL A 1 92 ? 4.714 9.861 -9.505 1.00 90.06 92 VAL A CA 1
ATOM 725 C C . VAL A 1 92 ? 3.789 9.680 -8.297 1.00 90.06 92 VAL A C 1
ATOM 727 O O . VAL A 1 92 ? 2.825 10.429 -8.132 1.00 90.06 92 VAL A O 1
ATOM 730 N N . LEU A 1 93 ? 4.119 8.742 -7.405 1.00 90.31 9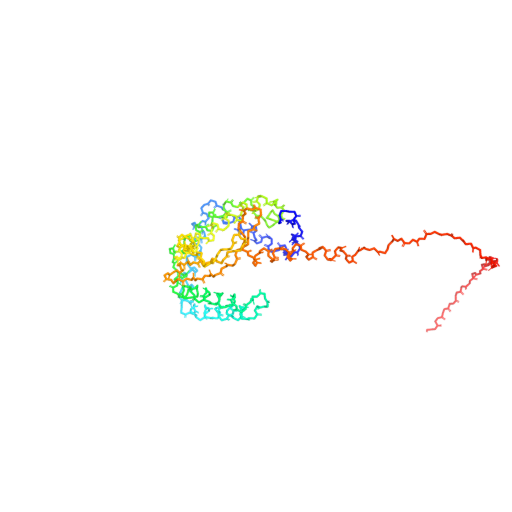3 LEU A N 1
ATOM 731 C CA . LEU A 1 93 ? 3.347 8.492 -6.184 1.00 90.31 93 LEU A CA 1
ATOM 732 C C . LEU A 1 93 ? 3.369 9.688 -5.225 1.00 90.31 93 LEU A C 1
ATOM 734 O O . LEU A 1 93 ? 2.350 10.005 -4.616 1.00 90.31 93 LEU A O 1
ATOM 738 N N . SER A 1 94 ? 4.502 10.383 -5.109 1.00 91.12 94 SER A N 1
ATOM 739 C CA . SER A 1 94 ? 4.614 11.577 -4.263 1.00 91.12 94 SER A CA 1
ATOM 740 C C . SER A 1 94 ? 3.751 12.718 -4.793 1.00 91.12 94 SER A C 1
ATOM 742 O O . SER A 1 94 ? 3.004 13.322 -4.029 1.00 91.12 94 SER A O 1
ATOM 744 N N . ALA A 1 95 ? 3.775 12.967 -6.107 1.00 91.50 95 ALA A N 1
ATOM 745 C CA . ALA A 1 95 ? 2.944 13.997 -6.729 1.00 91.50 95 ALA A CA 1
ATOM 746 C C . ALA A 1 95 ? 1.439 13.719 -6.558 1.00 91.50 95 ALA A C 1
ATOM 748 O O . ALA A 1 95 ? 0.647 14.643 -6.366 1.00 91.50 95 ALA A O 1
ATOM 749 N N . TRP A 1 96 ? 1.036 12.449 -6.607 1.00 92.94 96 TRP A N 1
ATOM 750 C CA . TRP A 1 96 ? -0.326 12.035 -6.274 1.00 92.94 96 TRP A CA 1
ATOM 751 C C . TRP A 1 96 ? -0.667 12.283 -4.806 1.00 92.94 96 TRP A C 1
ATOM 753 O O . TRP A 1 96 ? -1.694 12.894 -4.502 1.00 92.94 96 TRP A O 1
ATOM 763 N N . ALA A 1 97 ? 0.206 11.853 -3.894 1.00 92.69 97 ALA A N 1
ATOM 764 C CA . ALA A 1 97 ? -0.004 12.000 -2.461 1.00 92.69 97 ALA A CA 1
ATOM 765 C C . ALA A 1 97 ? -0.120 13.474 -2.044 1.00 92.69 97 ALA A C 1
ATOM 767 O O . ALA A 1 97 ? -0.974 13.813 -1.229 1.00 92.69 97 ALA A O 1
ATOM 768 N N . GLU A 1 98 ? 0.683 14.362 -2.629 1.00 91.31 98 GLU A N 1
ATOM 769 C CA . GLU A 1 98 ? 0.635 15.809 -2.380 1.00 91.31 98 GLU A CA 1
ATOM 770 C C . GLU A 1 98 ? -0.698 16.442 -2.816 1.00 91.31 98 GLU A C 1
ATOM 772 O O . GLU A 1 98 ? -1.199 17.347 -2.148 1.00 91.31 98 GLU A O 1
ATOM 777 N N . LYS A 1 99 ? -1.302 15.954 -3.907 1.00 90.88 99 LYS A N 1
ATOM 778 C CA . LYS A 1 99 ? -2.590 16.448 -4.435 1.00 90.88 99 LYS A CA 1
ATOM 779 C C . LYS A 1 99 ? -3.811 15.822 -3.757 1.00 90.88 99 LYS A C 1
ATOM 781 O O . LYS A 1 99 ? -4.936 16.275 -3.968 1.00 90.88 99 LYS A O 1
ATOM 786 N N . THR A 1 100 ? -3.615 14.766 -2.976 1.00 93.88 100 THR A N 1
ATOM 787 C CA . THR A 1 100 ? -4.705 14.001 -2.373 1.00 93.88 100 THR A CA 1
ATOM 788 C C . THR A 1 100 ? -5.273 14.727 -1.150 1.00 93.88 100 THR A C 1
ATOM 790 O O . THR A 1 100 ? -4.553 15.017 -0.197 1.00 93.88 100 THR A O 1
ATOM 793 N N . ASP A 1 101 ? -6.590 14.980 -1.125 1.00 92.56 101 ASP A N 1
ATOM 794 C CA . ASP A 1 101 ? -7.285 15.445 0.089 1.00 92.56 101 ASP A CA 1
ATOM 795 C C . ASP A 1 101 ? -7.461 14.275 1.073 1.00 92.56 101 ASP A C 1
ATOM 797 O O . ASP A 1 101 ? -8.528 13.663 1.167 1.00 92.56 101 ASP A O 1
ATOM 801 N N . TRP A 1 102 ? -6.385 13.947 1.792 1.00 91.25 102 TRP A N 1
ATOM 802 C CA . TRP A 1 102 ? -6.332 12.878 2.798 1.00 91.25 102 TRP A CA 1
ATOM 803 C C . TRP A 1 102 ? -7.361 13.039 3.918 1.00 91.25 102 TRP A C 1
ATOM 805 O O . TRP A 1 102 ? -7.744 12.061 4.554 1.00 91.25 102 TRP A O 1
ATOM 815 N N . LEU A 1 103 ? -7.795 14.275 4.181 1.00 93.50 103 LEU A N 1
ATOM 816 C CA . LEU A 1 103 ? -8.743 14.607 5.244 1.00 93.50 103 LEU A CA 1
ATOM 817 C C . LEU A 1 103 ? -10.137 14.917 4.684 1.00 93.50 103 LEU A C 1
ATOM 819 O O . LEU A 1 103 ? -10.936 15.605 5.331 1.00 93.50 103 LEU A O 1
ATOM 823 N N . ASN A 1 104 ? -10.436 14.434 3.476 1.00 94.75 104 ASN A N 1
ATOM 824 C CA . ASN A 1 104 ? -11.767 14.490 2.897 1.00 94.75 104 ASN A CA 1
ATOM 825 C C . ASN A 1 104 ? -12.730 13.585 3.697 1.00 94.75 104 ASN A C 1
ATOM 827 O O . ASN A 1 104 ? -12.489 12.378 3.778 1.00 94.75 104 ASN A O 1
ATOM 831 N N . PRO A 1 105 ? -13.818 14.127 4.278 1.00 95.31 105 PRO A N 1
ATOM 832 C CA . PRO A 1 105 ? -14.731 13.347 5.109 1.00 95.31 105 PRO A CA 1
ATOM 833 C C . PRO A 1 105 ? -15.339 12.132 4.406 1.00 95.31 105 PRO A C 1
ATOM 835 O O . PRO A 1 105 ? -15.392 11.055 4.997 1.00 95.31 105 PRO A O 1
ATOM 838 N N . ASP A 1 106 ? -15.746 12.284 3.148 1.00 96.69 106 ASP A N 1
ATOM 839 C CA . ASP A 1 106 ? -16.414 11.220 2.398 1.00 96.69 106 ASP A CA 1
ATOM 840 C C . ASP A 1 106 ? -15.431 10.099 2.050 1.00 96.69 106 ASP A C 1
ATOM 842 O O . ASP A 1 106 ? -15.739 8.921 2.241 1.00 96.69 106 ASP A O 1
ATOM 846 N N . LYS A 1 107 ? -14.204 10.449 1.636 1.00 97.12 107 LYS A N 1
ATOM 847 C CA . LYS A 1 107 ? -13.144 9.461 1.372 1.00 97.12 107 LYS A CA 1
ATOM 848 C C . LYS A 1 107 ? -12.728 8.717 2.634 1.00 97.12 107 LYS A C 1
ATOM 850 O O . LYS A 1 107 ? -12.580 7.500 2.609 1.00 97.12 107 LYS A O 1
ATOM 855 N N . VAL A 1 108 ? -12.588 9.415 3.760 1.00 96.62 108 VAL A N 1
ATOM 856 C CA . VAL A 1 108 ? -12.272 8.771 5.042 1.00 96.62 108 VAL A CA 1
ATOM 857 C C . VAL A 1 108 ? -13.398 7.819 5.465 1.00 96.62 108 VAL A C 1
ATOM 859 O O . VAL A 1 108 ? -13.117 6.708 5.917 1.00 96.62 108 VAL A O 1
ATOM 862 N N . TYR A 1 109 ? -14.664 8.208 5.281 1.00 97.38 109 TYR A N 1
ATOM 863 C CA . TYR A 1 109 ? -15.808 7.337 5.559 1.00 97.38 109 TYR A CA 1
ATOM 864 C C . TYR A 1 109 ? -15.810 6.077 4.682 1.00 97.38 109 TYR A C 1
ATOM 866 O O . TYR A 1 109 ? -16.038 4.977 5.191 1.00 97.38 109 TYR A O 1
ATOM 874 N N . GLN A 1 110 ? -15.514 6.211 3.387 1.00 97.81 110 GLN A N 1
ATOM 875 C CA . GLN A 1 110 ? -15.397 5.075 2.465 1.00 97.81 110 GLN A CA 1
ATOM 876 C C . GLN A 1 110 ? -14.212 4.168 2.817 1.00 97.81 110 GLN A C 1
ATOM 878 O O . GLN A 1 110 ? -14.377 2.952 2.903 1.00 97.81 110 GLN A O 1
ATOM 883 N N . ALA A 1 111 ? -13.037 4.740 3.096 1.00 96.94 111 ALA A N 1
ATOM 884 C CA . ALA A 1 111 ? -11.847 3.988 3.497 1.00 96.94 111 ALA A CA 1
ATOM 885 C C . ALA A 1 111 ? -12.077 3.199 4.797 1.00 96.94 111 ALA A C 1
ATOM 887 O O . ALA A 1 111 ? -11.621 2.063 4.932 1.00 96.94 111 ALA A O 1
ATOM 888 N N . LEU A 1 112 ? -12.840 3.760 5.737 1.00 96.44 112 LEU A N 1
ATOM 889 C CA . LEU A 1 112 ? -13.275 3.060 6.943 1.00 96.44 112 LEU A CA 1
ATOM 890 C C . LEU A 1 112 ? -14.222 1.889 6.626 1.00 96.44 112 LEU A C 1
ATOM 892 O O . LEU A 1 112 ? -14.115 0.823 7.237 1.00 96.44 112 LEU A O 1
ATOM 896 N N . GLY A 1 113 ? -15.113 2.057 5.648 1.00 97.69 113 GLY A N 1
ATOM 897 C CA . GLY A 1 113 ? -15.929 0.966 5.110 1.00 97.69 113 GLY A CA 1
ATOM 898 C C . GLY A 1 113 ? -15.074 -0.167 4.544 1.00 97.69 113 GLY A C 1
ATOM 899 O O . GLY A 1 113 ? -15.255 -1.322 4.921 1.00 97.69 113 GLY A O 1
ATOM 900 N N . VAL A 1 114 ? -14.066 0.158 3.730 1.00 97.69 114 VAL A N 1
ATOM 901 C CA . VAL A 1 114 ? -13.111 -0.828 3.195 1.00 97.69 114 VAL A CA 1
ATOM 902 C C . VAL A 1 114 ? -12.357 -1.542 4.319 1.00 97.69 114 VAL A C 1
ATOM 904 O O . VAL A 1 114 ? -12.248 -2.770 4.307 1.00 97.69 114 VAL A O 1
ATOM 907 N N . LEU A 1 115 ? -11.865 -0.800 5.315 1.00 96.19 115 LEU A N 1
ATOM 908 C CA . LEU A 1 115 ? -11.123 -1.362 6.443 1.00 96.19 115 LEU A CA 1
ATOM 909 C C . LEU A 1 115 ? -11.980 -2.340 7.260 1.00 96.19 115 LEU A C 1
ATOM 911 O O . LEU A 1 115 ? -11.535 -3.450 7.550 1.00 96.19 115 LEU A O 1
ATOM 915 N N . THR A 1 116 ? -13.211 -1.953 7.602 1.00 97.44 116 THR A N 1
ATOM 916 C CA . THR A 1 116 ? -14.135 -2.796 8.380 1.00 97.44 116 THR A CA 1
ATOM 917 C C . THR A 1 116 ? -14.594 -4.019 7.584 1.00 97.44 116 THR A C 1
ATOM 919 O O . THR A 1 116 ? -14.523 -5.137 8.092 1.00 97.44 116 THR A O 1
ATOM 922 N N . ALA A 1 117 ? -14.943 -3.856 6.304 1.00 97.50 117 ALA A N 1
ATOM 923 C CA . ALA A 1 117 ? -15.283 -4.972 5.421 1.00 97.50 117 ALA A CA 1
ATOM 924 C C . ALA A 1 117 ? -14.108 -5.949 5.234 1.00 97.50 117 ALA A C 1
ATOM 926 O O . ALA A 1 117 ? -14.305 -7.164 5.188 1.00 97.50 117 ALA A O 1
ATOM 927 N N . THR A 1 118 ? -12.876 -5.439 5.151 1.00 96.81 118 THR A N 1
ATOM 928 C CA . THR A 1 118 ? -11.668 -6.275 5.082 1.00 96.81 118 THR A CA 1
ATOM 929 C C . THR A 1 118 ? -11.469 -7.026 6.391 1.00 96.81 118 THR A C 1
ATOM 931 O O . THR A 1 118 ? -11.322 -8.245 6.367 1.00 96.81 118 THR A O 1
ATOM 934 N N . ALA A 1 119 ? -11.548 -6.339 7.536 1.00 95.81 119 ALA A N 1
ATOM 935 C CA . ALA A 1 119 ? -11.430 -6.958 8.853 1.00 95.81 119 ALA A CA 1
ATOM 936 C C . ALA A 1 119 ? -12.470 -8.070 9.061 1.00 95.81 119 ALA A C 1
ATOM 938 O O . ALA A 1 119 ? -12.129 -9.130 9.580 1.00 95.81 119 ALA A O 1
ATOM 939 N N . GLN A 1 120 ? -13.714 -7.880 8.614 1.00 95.81 120 GLN A N 1
ATOM 940 C CA . GLN A 1 120 ? -14.764 -8.901 8.684 1.00 95.81 120 GLN A CA 1
ATOM 941 C C . GLN A 1 120 ? -14.423 -10.167 7.884 1.00 95.81 120 GLN A C 1
ATOM 943 O O . GLN A 1 120 ? -14.733 -11.259 8.353 1.00 95.81 120 GLN A O 1
ATOM 948 N N . LYS A 1 121 ? -13.749 -10.031 6.732 1.00 95.75 121 LYS A N 1
ATOM 949 C CA . LYS A 1 121 ? -13.321 -11.155 5.878 1.00 95.75 121 LYS A CA 1
ATOM 950 C C . LYS A 1 121 ? -12.118 -11.929 6.422 1.00 95.75 121 LYS A C 1
ATOM 952 O O . LYS A 1 121 ? -11.930 -13.072 6.019 1.00 95.75 121 LYS A O 1
ATOM 957 N N . MET A 1 122 ? -11.312 -11.326 7.299 1.00 94.38 122 MET A N 1
ATOM 958 C CA . MET A 1 122 ? -10.160 -12.003 7.905 1.00 94.38 122 MET A CA 1
ATOM 959 C C . MET A 1 122 ? -10.624 -13.154 8.798 1.00 94.38 122 MET A C 1
ATOM 961 O O . MET A 1 122 ? -11.570 -12.996 9.576 1.00 94.38 122 MET A O 1
ATOM 965 N N . SER A 1 123 ? -9.916 -14.280 8.737 1.00 92.88 123 SER A N 1
ATOM 966 C CA . SER A 1 123 ? -10.261 -15.480 9.509 1.00 92.88 123 SER A CA 1
ATOM 967 C C . SER A 1 123 ? -9.669 -15.517 10.924 1.00 92.88 123 SER A C 1
ATOM 969 O O . SER A 1 123 ? -9.976 -16.422 11.695 1.00 92.88 123 SER A O 1
ATOM 971 N N . PHE A 1 124 ? -8.879 -14.507 11.299 1.00 92.69 124 PHE A N 1
ATOM 972 C CA . PHE A 1 124 ? -8.330 -14.339 12.644 1.00 92.69 124 PHE A CA 1
ATOM 973 C C . PHE A 1 124 ? -8.830 -13.061 13.331 1.00 92.69 124 PHE A C 1
ATOM 975 O O . PHE A 1 124 ? -9.192 -12.056 12.702 1.00 92.69 124 PHE A O 1
ATOM 982 N N . ARG A 1 125 ? -8.784 -13.072 14.663 1.00 93.56 125 ARG A N 1
ATOM 983 C CA . ARG A 1 125 ? -9.033 -11.920 15.542 1.00 93.56 125 ARG A CA 1
ATOM 984 C C . ARG A 1 125 ? -7.837 -11.587 16.424 1.00 93.56 125 ARG A C 1
ATOM 986 O O . ARG A 1 125 ? -7.752 -10.465 16.916 1.00 93.56 125 ARG A O 1
ATOM 993 N N . THR A 1 126 ? -6.882 -12.503 16.580 1.00 92.06 126 THR A N 1
ATOM 994 C CA . THR A 1 126 ? -5.678 -12.290 17.396 1.00 92.06 126 THR A CA 1
ATOM 995 C C . THR A 1 126 ? -4.387 -12.477 16.595 1.00 92.06 126 THR A C 1
ATOM 997 O O . THR A 1 126 ? -4.356 -13.181 15.586 1.00 92.06 126 THR A O 1
ATOM 1000 N N . LEU A 1 127 ? -3.285 -11.865 17.053 1.00 89.62 127 LEU A N 1
ATOM 1001 C CA . LEU A 1 127 ? -1.963 -12.091 16.446 1.00 89.62 127 LEU A CA 1
ATOM 1002 C C . LEU A 1 127 ? -1.522 -13.554 16.567 1.00 89.62 127 LEU A C 1
ATOM 1004 O O . LEU A 1 127 ? -0.847 -14.062 15.678 1.00 89.62 127 LEU A O 1
ATOM 1008 N N . ASN A 1 128 ? -1.916 -14.235 17.645 1.00 87.94 128 ASN A N 1
ATOM 1009 C CA . ASN A 1 128 ? -1.588 -15.643 17.846 1.00 87.94 128 ASN A CA 1
ATOM 1010 C C . ASN A 1 128 ? -2.230 -16.518 16.758 1.00 87.94 128 ASN A C 1
ATOM 1012 O O . ASN A 1 128 ? -1.539 -17.351 16.183 1.00 87.94 128 ASN A O 1
ATOM 1016 N N . GLU A 1 129 ? -3.506 -16.289 16.434 1.00 90.38 129 GLU A N 1
ATOM 1017 C CA . GLU A 1 129 ? -4.202 -16.970 15.329 1.00 90.38 129 GLU A CA 1
ATOM 1018 C C . GLU A 1 129 ? -3.565 -16.649 13.971 1.00 90.38 129 GLU A C 1
ATOM 1020 O O . GLU A 1 129 ? -3.253 -17.550 13.190 1.00 90.38 129 GLU A O 1
ATOM 1025 N N . ALA A 1 130 ? -3.285 -15.369 13.707 1.00 88.25 130 ALA A N 1
ATOM 1026 C CA . ALA A 1 130 ? -2.642 -14.944 12.462 1.00 88.25 130 ALA A CA 1
ATOM 1027 C C . ALA A 1 130 ? -1.261 -15.600 12.259 1.00 88.25 130 ALA A C 1
ATOM 1029 O O . ALA A 1 130 ? -0.859 -15.903 11.132 1.00 88.25 130 ALA A O 1
ATOM 1030 N N . LEU A 1 131 ? -0.520 -15.838 13.346 1.00 85.75 131 LEU A N 1
ATOM 1031 C CA . LEU A 1 131 ? 0.817 -16.436 13.341 1.00 85.75 131 LEU A CA 1
ATOM 1032 C C . LEU A 1 131 ? 0.822 -17.960 13.512 1.00 85.75 131 LEU A C 1
ATOM 1034 O O . LEU A 1 131 ? 1.875 -18.569 13.333 1.00 85.75 131 LEU A O 1
ATOM 1038 N N . SER A 1 132 ? -0.309 -18.597 13.802 1.00 86.94 132 SER A N 1
ATOM 1039 C CA . SER A 1 132 ? -0.423 -20.061 13.825 1.00 86.94 132 SER A CA 1
ATOM 1040 C C . SER A 1 132 ? -0.978 -20.629 12.515 1.00 86.94 132 SER A C 1
ATOM 1042 O O . SER A 1 132 ? -0.695 -21.774 12.173 1.00 86.94 132 SER A O 1
ATOM 1044 N N . MET A 1 133 ? -1.661 -19.810 11.712 1.00 87.62 133 MET A N 1
ATOM 1045 C CA . MET A 1 133 ? -2.382 -20.227 10.505 1.00 87.62 133 MET A CA 1
ATOM 1046 C C . MET A 1 133 ? -1.536 -20.981 9.457 1.00 87.62 133 MET A C 1
ATOM 1048 O O . MET A 1 133 ? -0.446 -20.509 9.106 1.00 87.62 133 MET A O 1
ATOM 1052 N N . PRO A 1 134 ? -2.006 -22.105 8.893 1.00 88.06 134 PRO A N 1
ATOM 1053 C CA . PRO A 1 134 ? -1.313 -22.795 7.812 1.00 88.06 134 PRO A CA 1
ATOM 1054 C C . PRO A 1 134 ? -1.219 -21.921 6.552 1.00 88.06 134 PRO A C 1
ATOM 1056 O O . PRO A 1 134 ? -2.030 -21.031 6.310 1.00 88.06 134 PRO A O 1
ATOM 1059 N N . TYR A 1 135 ? -0.212 -22.192 5.718 1.00 88.56 135 TYR A N 1
ATOM 1060 C CA . TYR A 1 135 ? 0.091 -21.379 4.533 1.00 88.56 135 TYR A CA 1
ATOM 1061 C C . TYR A 1 135 ? -1.120 -21.097 3.618 1.00 88.56 135 TYR A C 1
ATOM 1063 O O . TYR A 1 135 ? -1.292 -19.941 3.242 1.00 88.56 135 TYR A O 1
ATOM 1071 N N . PRO A 1 136 ? -1.959 -22.084 3.232 1.00 89.25 136 PRO A N 1
ATOM 1072 C CA . PRO A 1 136 ? -3.061 -21.829 2.300 1.00 89.25 136 PRO A CA 1
ATOM 1073 C C . PRO A 1 136 ? -4.101 -20.846 2.849 1.00 89.25 136 PRO A C 1
ATOM 1075 O O . PRO A 1 136 ? -4.522 -19.942 2.133 1.00 89.25 136 PRO A O 1
ATOM 1078 N N . GLU A 1 137 ? -4.469 -20.993 4.120 1.00 89.25 137 GLU A N 1
ATOM 1079 C CA . GLU A 1 137 ? -5.403 -20.093 4.802 1.00 89.25 137 GLU A CA 1
ATOM 1080 C C . GLU A 1 137 ? -4.799 -18.693 4.934 1.00 89.25 137 GLU A C 1
ATOM 1082 O O . GLU A 1 137 ? -5.439 -17.704 4.584 1.00 89.25 137 GLU A O 1
ATOM 1087 N N . ALA A 1 138 ? -3.518 -18.606 5.299 1.00 90.19 138 ALA A N 1
ATOM 1088 C CA . ALA A 1 138 ? -2.843 -17.321 5.417 1.00 90.19 138 ALA A CA 1
ATOM 1089 C C . ALA A 1 138 ? -2.755 -16.582 4.079 1.00 90.19 138 ALA A C 1
ATOM 1091 O O . ALA A 1 138 ? -2.917 -15.367 4.037 1.00 90.19 138 ALA A O 1
ATOM 1092 N N . MET A 1 139 ? -2.531 -17.292 2.969 1.00 92.50 139 MET A N 1
ATOM 1093 C CA . MET A 1 139 ? -2.531 -16.674 1.639 1.00 92.50 139 MET A CA 1
ATOM 1094 C C . MET A 1 139 ? -3.918 -16.185 1.217 1.00 92.50 139 MET A C 1
ATOM 1096 O O . MET A 1 139 ? -4.011 -15.171 0.527 1.00 92.50 139 MET A O 1
ATOM 1100 N N . LYS A 1 140 ? -4.992 -16.854 1.652 1.00 94.19 140 LYS A N 1
ATOM 1101 C CA . LYS A 1 140 ? -6.361 -16.373 1.429 1.00 94.19 140 LYS A CA 1
ATOM 1102 C C . LYS A 1 140 ? -6.601 -15.049 2.160 1.00 94.19 140 LYS A C 1
ATOM 1104 O O . LYS A 1 140 ? -7.053 -14.088 1.538 1.00 94.19 140 LYS A O 1
ATOM 1109 N N . ASP A 1 141 ? -6.218 -14.970 3.431 1.00 93.31 141 ASP A N 1
ATOM 1110 C CA . ASP A 1 141 ? -6.332 -13.746 4.232 1.00 93.31 141 ASP A CA 1
ATOM 1111 C C . ASP A 1 141 ? -5.428 -12.618 3.709 1.00 93.31 141 ASP A C 1
ATOM 1113 O O . ASP A 1 141 ? -5.847 -11.463 3.651 1.00 93.31 141 ASP A O 1
ATOM 1117 N N . VAL A 1 142 ? -4.221 -12.939 3.230 1.00 92.31 142 VAL A N 1
ATOM 1118 C CA . VAL A 1 142 ? -3.361 -11.979 2.514 1.00 92.31 142 VAL A CA 1
ATOM 1119 C C . VAL A 1 142 ? -4.047 -11.470 1.246 1.00 92.31 142 VAL A C 1
ATOM 1121 O O . VAL A 1 142 ? -3.967 -10.279 0.957 1.00 92.31 142 VAL A O 1
ATOM 1124 N N . GLY A 1 143 ? -4.761 -12.327 0.512 1.00 94.56 143 GLY A N 1
ATOM 1125 C CA . GLY A 1 143 ? -5.567 -11.918 -0.639 1.00 94.56 143 GLY A CA 1
ATOM 1126 C C . GLY A 1 143 ? -6.683 -10.938 -0.262 1.00 94.56 143 GLY 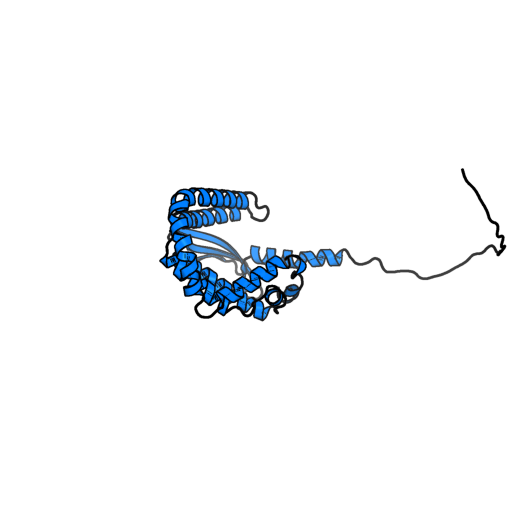A C 1
ATOM 1127 O O . GLY A 1 143 ? -6.869 -9.926 -0.940 1.00 94.56 143 GLY A O 1
ATOM 1128 N N . HIS A 1 144 ? -7.388 -11.184 0.847 1.00 96.25 144 HIS A N 1
ATOM 1129 C CA . HIS A 1 144 ? -8.390 -10.253 1.378 1.00 96.25 144 HIS A CA 1
ATOM 1130 C C . HIS A 1 144 ? -7.769 -8.913 1.783 1.00 96.25 144 HIS A C 1
ATOM 1132 O O . HIS A 1 144 ? -8.286 -7.865 1.392 1.00 96.25 144 HIS A O 1
ATOM 1138 N N . LEU A 1 145 ? -6.635 -8.939 2.486 1.00 94.50 145 LEU A N 1
ATOM 1139 C CA . LEU A 1 145 ? -5.901 -7.736 2.869 1.00 94.50 145 LEU A CA 1
ATOM 1140 C C . LEU A 1 145 ? -5.428 -6.945 1.643 1.00 94.50 145 LEU A C 1
ATOM 1142 O O . LEU A 1 145 ? -5.632 -5.736 1.581 1.00 94.50 145 LEU A O 1
ATOM 1146 N N . TRP A 1 146 ? -4.851 -7.622 0.649 1.00 96.50 146 TRP A N 1
ATOM 1147 C CA . TRP A 1 146 ? -4.400 -7.001 -0.596 1.00 96.50 146 TRP A CA 1
ATOM 1148 C C . TRP A 1 146 ? -5.555 -6.342 -1.352 1.00 96.50 146 TRP A C 1
ATOM 1150 O O . TRP A 1 146 ? -5.441 -5.199 -1.789 1.00 96.50 146 TRP A O 1
ATOM 1160 N N . SER A 1 147 ? -6.700 -7.023 -1.444 1.00 97.00 147 SER A N 1
ATOM 1161 C CA . SER A 1 147 ? -7.917 -6.443 -2.016 1.00 97.00 147 SER A CA 1
ATOM 1162 C C . SER A 1 147 ? -8.371 -5.196 -1.254 1.00 97.00 147 SER A C 1
ATOM 1164 O O . SER A 1 147 ? -8.758 -4.217 -1.887 1.00 97.00 147 SER A O 1
ATOM 1166 N N . GLY A 1 148 ? -8.323 -5.216 0.081 1.00 97.06 148 GLY A N 1
ATOM 1167 C CA . GLY A 1 148 ? -8.659 -4.062 0.915 1.00 97.06 148 GLY A CA 1
ATOM 1168 C C . GLY A 1 148 ? -7.716 -2.880 0.687 1.00 97.06 148 GLY A C 1
ATOM 1169 O O . GLY A 1 148 ? -8.171 -1.751 0.536 1.00 97.06 148 GLY A O 1
ATOM 1170 N N . VAL A 1 149 ? -6.408 -3.133 0.578 1.00 96.75 149 VAL A N 1
ATOM 1171 C CA . VAL A 1 149 ? -5.416 -2.094 0.257 1.00 96.75 149 VAL A CA 1
ATOM 1172 C C . VAL A 1 149 ? -5.708 -1.464 -1.104 1.00 96.75 149 VAL A C 1
ATOM 1174 O O . VAL A 1 149 ? -5.777 -0.241 -1.190 1.00 96.75 149 VAL A O 1
ATOM 1177 N N . LYS A 1 150 ? -5.945 -2.269 -2.150 1.00 97.31 150 LYS A N 1
ATOM 1178 C CA . LYS A 1 150 ? -6.292 -1.745 -3.482 1.00 97.31 150 LYS A CA 1
ATOM 1179 C C . LYS A 1 150 ? -7.546 -0.869 -3.448 1.00 97.31 150 LYS A C 1
ATOM 1181 O O . LYS A 1 150 ? -7.519 0.234 -3.976 1.00 97.31 150 LYS A O 1
ATOM 1186 N N . GLN A 1 151 ? -8.606 -1.322 -2.779 1.00 97.88 151 GLN A N 1
ATOM 1187 C CA . GLN A 1 151 ? -9.851 -0.555 -2.641 1.00 97.88 151 GLN A CA 1
ATOM 1188 C C . GLN A 1 151 ? -9.641 0.754 -1.869 1.00 97.88 151 GLN A C 1
ATOM 1190 O O . GLN A 1 151 ? -10.191 1.784 -2.241 1.00 97.88 151 GLN A O 1
ATOM 1195 N N . ALA A 1 152 ? -8.827 0.744 -0.811 1.00 96.62 152 ALA A N 1
ATOM 1196 C CA . ALA A 1 152 ? -8.525 1.955 -0.055 1.00 96.62 152 ALA A CA 1
ATOM 1197 C C . ALA A 1 152 ? -7.729 2.974 -0.888 1.00 96.62 152 ALA A C 1
ATOM 1199 O O . ALA A 1 152 ? -7.985 4.170 -0.782 1.00 96.62 152 ALA A O 1
ATOM 1200 N N . LEU A 1 153 ? -6.791 2.521 -1.725 1.00 96.25 153 LEU A N 1
ATOM 1201 C CA . LEU A 1 153 ? -6.071 3.392 -2.661 1.00 96.25 153 LEU A CA 1
ATOM 1202 C C . LEU A 1 153 ? -7.007 3.958 -3.739 1.00 96.25 153 LEU A C 1
ATOM 1204 O O . LEU A 1 153 ? -6.942 5.150 -4.046 1.00 96.25 153 LEU A O 1
ATOM 1208 N N . ASP A 1 154 ? -7.923 3.134 -4.244 1.00 96.75 154 ASP A N 1
ATOM 1209 C CA . ASP A 1 154 ? -8.914 3.525 -5.247 1.00 96.75 154 ASP A CA 1
ATOM 1210 C C . ASP A 1 154 ? -9.874 4.616 -4.738 1.00 96.75 154 ASP A C 1
ATOM 1212 O O . ASP A 1 154 ? -10.131 5.591 -5.441 1.00 96.75 154 ASP A O 1
ATOM 1216 N N . VAL A 1 155 ? -10.281 4.572 -3.460 1.00 97.56 155 VAL A N 1
ATOM 1217 C CA . VAL A 1 155 ? -11.045 5.662 -2.802 1.00 97.56 155 VAL A CA 1
ATOM 1218 C C . VAL A 1 155 ? -10.334 7.024 -2.916 1.00 97.56 155 VAL A C 1
ATOM 1220 O O . VAL A 1 155 ? -10.973 8.080 -3.008 1.00 97.56 155 VAL A O 1
ATOM 1223 N N . TYR A 1 156 ? -9.000 7.030 -2.939 1.00 96.06 156 TYR A N 1
ATOM 1224 C CA . TYR A 1 156 ? -8.191 8.237 -3.121 1.00 96.06 156 TYR A CA 1
ATOM 1225 C C . TYR A 1 156 ? -7.779 8.495 -4.581 1.00 96.06 156 TYR A C 1
ATOM 1227 O O . TYR A 1 156 ? -7.070 9.466 -4.846 1.00 96.06 156 TYR A O 1
ATOM 1235 N N . GLY A 1 157 ? -8.294 7.716 -5.533 1.00 93.06 157 GLY A N 1
ATOM 1236 C CA . GLY A 1 157 ? -8.062 7.872 -6.969 1.00 93.06 157 GLY A CA 1
ATOM 1237 C C . GLY A 1 157 ? -6.809 7.165 -7.484 1.00 93.06 157 GLY A C 1
ATOM 1238 O O . GLY A 1 157 ? -6.329 7.512 -8.560 1.00 93.06 157 GLY A O 1
ATOM 1239 N N . LEU A 1 158 ? -6.258 6.210 -6.728 1.00 94.44 158 LEU A N 1
ATOM 1240 C CA . LEU A 1 158 ? -5.139 5.373 -7.159 1.00 94.44 158 LEU A CA 1
ATOM 1241 C C . LEU A 1 158 ? -5.600 3.923 -7.344 1.00 94.44 158 LEU A C 1
ATOM 1243 O O . LEU A 1 158 ? -5.444 3.081 -6.460 1.00 94.44 158 LEU A O 1
ATOM 1247 N N . SER A 1 159 ? -6.153 3.632 -8.520 1.00 94.88 159 SER A N 1
ATOM 1248 C CA . SER A 1 159 ? -6.562 2.277 -8.890 1.00 94.88 159 SER A CA 1
ATOM 1249 C C . SER A 1 159 ? -5.374 1.469 -9.405 1.00 94.88 159 SER A C 1
ATOM 1251 O O . SER A 1 159 ? -4.869 1.695 -10.505 1.00 94.88 159 SER A O 1
ATOM 1253 N N . ILE A 1 160 ? -4.941 0.486 -8.614 1.00 94.25 160 ILE A N 1
ATOM 1254 C CA . ILE A 1 160 ? -3.900 -0.462 -9.034 1.00 94.25 160 ILE A CA 1
ATOM 1255 C C . ILE A 1 160 ? -4.382 -1.315 -10.207 1.00 94.25 160 ILE A C 1
ATOM 1257 O O . ILE A 1 160 ? -3.597 -1.614 -11.100 1.00 94.25 160 ILE A O 1
ATOM 1261 N N . ASP A 1 161 ? -5.663 -1.682 -10.222 1.00 94.94 161 ASP A N 1
ATOM 1262 C CA . ASP A 1 161 ? -6.227 -2.507 -11.289 1.00 94.94 161 ASP A CA 1
ATOM 1263 C C . ASP A 1 161 ? -6.241 -1.730 -12.615 1.00 94.94 161 ASP A C 1
ATOM 1265 O O . ASP A 1 161 ? -5.730 -2.228 -13.609 1.00 94.94 161 ASP A O 1
ATOM 1269 N N . THR A 1 162 ? -6.643 -0.453 -12.605 1.00 93.94 162 THR A N 1
ATOM 1270 C CA . THR A 1 162 ? -6.588 0.407 -13.801 1.00 93.94 162 THR A CA 1
ATOM 1271 C C . THR A 1 162 ? -5.162 0.607 -14.308 1.00 93.94 162 THR A C 1
ATOM 1273 O O . THR A 1 162 ? -4.934 0.555 -15.513 1.00 93.94 162 THR A O 1
ATOM 1276 N N . ILE A 1 163 ? -4.187 0.802 -13.413 1.00 93.06 163 ILE A N 1
ATOM 1277 C CA . ILE A 1 163 ? -2.770 0.898 -13.802 1.00 93.06 163 ILE A CA 1
ATOM 1278 C C . ILE A 1 163 ? -2.320 -0.399 -14.483 1.00 93.06 163 ILE A C 1
ATOM 1280 O O . ILE A 1 163 ? -1.669 -0.358 -15.525 1.00 93.06 163 ILE A O 1
ATOM 1284 N N . LEU A 1 164 ? -2.667 -1.558 -13.923 1.00 93.56 164 LEU A N 1
ATOM 1285 C CA . LEU A 1 164 ? -2.291 -2.851 -14.495 1.00 93.56 164 LEU A CA 1
ATOM 1286 C C . LEU A 1 164 ? -3.008 -3.139 -15.821 1.00 93.56 164 LEU A C 1
ATOM 1288 O O . LEU A 1 164 ? -2.390 -3.714 -16.714 1.00 93.56 164 LEU A O 1
ATOM 1292 N N . ASP A 1 165 ? -4.251 -2.688 -15.987 1.00 95.00 165 ASP A N 1
ATOM 1293 C CA . ASP A 1 165 ? -5.016 -2.829 -17.233 1.00 95.00 165 ASP A CA 1
ATOM 1294 C C . ASP A 1 165 ? -4.392 -2.046 -18.400 1.00 95.00 165 ASP A C 1
ATOM 1296 O O . ASP A 1 165 ? -4.623 -2.365 -19.566 1.00 95.00 165 ASP A O 1
ATOM 1300 N N . THR A 1 166 ? -3.555 -1.045 -18.109 1.00 94.56 166 THR A N 1
ATOM 1301 C CA . THR A 1 166 ? -2.833 -0.275 -19.136 1.00 94.56 166 THR A CA 1
ATOM 1302 C C . THR A 1 166 ? -1.554 -0.951 -19.637 1.00 94.56 166 THR A C 1
ATOM 1304 O O . THR A 1 166 ? -0.872 -0.393 -20.499 1.00 94.56 166 THR A O 1
ATOM 1307 N N . ALA A 1 167 ? -1.200 -2.126 -19.105 1.00 94.12 167 ALA A N 1
ATOM 1308 C CA . ALA A 1 167 ? 0.055 -2.797 -19.413 1.00 94.12 167 ALA A CA 1
ATOM 1309 C C . ALA A 1 167 ? 0.205 -3.086 -20.915 1.00 94.12 167 ALA A C 1
ATOM 1311 O O . ALA A 1 167 ? -0.529 -3.880 -21.504 1.00 94.12 167 ALA A O 1
ATOM 1312 N N . GLN A 1 168 ? 1.224 -2.490 -21.525 1.00 94.25 168 GLN A N 1
ATOM 1313 C CA . GLN A 1 168 ? 1.632 -2.752 -22.899 1.00 94.25 168 GLN A CA 1
ATOM 1314 C C . GLN A 1 168 ? 2.949 -3.512 -22.902 1.00 94.25 168 GLN A C 1
ATOM 1316 O O . GLN A 1 168 ? 3.930 -3.084 -22.295 1.00 94.25 168 GLN A O 1
ATOM 1321 N N . ILE A 1 169 ? 2.975 -4.635 -23.611 1.00 94.44 169 ILE A N 1
ATOM 1322 C CA . ILE A 1 169 ? 4.139 -5.512 -23.694 1.00 94.44 169 ILE A CA 1
ATOM 1323 C C . ILE A 1 169 ? 4.683 -5.463 -25.120 1.00 94.44 169 ILE A C 1
ATOM 1325 O O . ILE A 1 169 ? 3.972 -5.763 -26.077 1.00 94.44 169 ILE A O 1
ATOM 1329 N N . LYS A 1 170 ? 5.962 -5.114 -25.263 1.00 96.12 170 LYS A N 1
ATOM 1330 C CA . LYS A 1 170 ? 6.688 -5.114 -26.533 1.00 96.12 170 LYS A CA 1
ATOM 1331 C C . LYS A 1 170 ? 7.933 -5.985 -26.420 1.00 96.12 170 LYS A C 1
ATOM 1333 O O . LYS A 1 170 ? 8.822 -5.703 -25.622 1.00 96.12 170 LYS A O 1
ATOM 1338 N N . VAL A 1 171 ? 8.026 -7.015 -27.255 1.0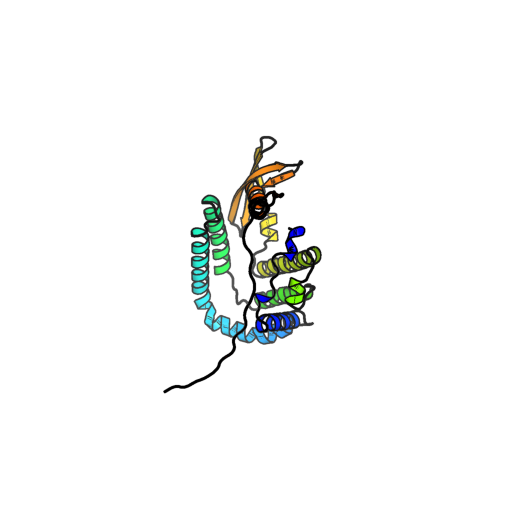0 96.19 171 VAL A N 1
ATOM 1339 C CA . VAL A 1 171 ? 9.246 -7.823 -27.379 1.00 96.19 171 VAL A CA 1
ATOM 1340 C C . VAL A 1 171 ? 10.297 -7.004 -28.132 1.00 96.19 171 VAL A C 1
ATOM 1342 O O . VAL A 1 171 ? 10.026 -6.489 -29.217 1.00 96.19 171 VAL A O 1
ATOM 1345 N N . LEU A 1 172 ? 11.472 -6.833 -27.529 1.00 96.00 172 LEU A N 1
ATOM 1346 C CA . LEU A 1 172 ? 12.612 -6.125 -28.116 1.00 96.00 172 LEU A CA 1
ATOM 1347 C C . LEU A 1 172 ? 13.570 -7.096 -28.812 1.00 96.00 172 LEU A C 1
ATOM 1349 O O . LEU A 1 172 ? 14.089 -6.782 -29.880 1.00 96.00 172 LEU A O 1
ATOM 1353 N N . SER A 1 173 ? 13.785 -8.269 -28.218 1.00 95.69 173 SER A N 1
ATOM 1354 C CA . SER A 1 173 ? 14.542 -9.376 -28.804 1.00 95.69 173 SER A CA 1
ATOM 1355 C C . SER A 1 173 ? 14.040 -10.713 -28.260 1.00 95.69 173 SER A C 1
ATOM 1357 O O . SER A 1 173 ? 13.518 -10.768 -27.146 1.00 95.69 173 SER A O 1
ATOM 1359 N N . ASP A 1 174 ? 14.200 -11.777 -29.043 1.00 95.31 174 ASP A N 1
ATOM 1360 C CA . ASP A 1 174 ? 13.891 -13.157 -28.663 1.00 95.31 174 ASP A CA 1
ATOM 1361 C C . ASP A 1 174 ? 14.814 -14.102 -29.446 1.00 95.31 174 ASP A C 1
ATOM 1363 O O . ASP A 1 174 ? 14.855 -14.046 -30.676 1.00 95.31 174 ASP A O 1
ATOM 1367 N N . ASP A 1 175 ? 15.581 -14.930 -28.737 1.00 92.69 175 ASP A N 1
ATOM 1368 C CA . ASP A 1 175 ? 16.453 -15.962 -29.315 1.00 92.69 175 ASP A CA 1
ATOM 1369 C C . ASP A 1 175 ? 15.923 -17.398 -29.101 1.00 92.69 175 ASP A C 1
ATOM 1371 O O . ASP A 1 175 ? 16.606 -18.380 -29.397 1.00 92.69 175 ASP A O 1
ATOM 1375 N N . GLY A 1 176 ? 14.697 -17.533 -28.584 1.00 90.56 176 GLY A N 1
ATOM 1376 C CA . GLY A 1 176 ? 14.032 -18.796 -28.264 1.00 90.56 176 GLY A CA 1
ATOM 1377 C C . GLY A 1 176 ? 14.285 -19.307 -26.841 1.00 90.56 176 GLY A C 1
ATOM 1378 O O . GLY A 1 176 ? 13.490 -20.107 -26.332 1.00 90.56 176 GLY A O 1
ATOM 1379 N N . ASN A 1 177 ? 15.339 -18.829 -26.172 1.00 93.94 177 ASN A N 1
ATOM 1380 C CA . ASN A 1 177 ? 15.684 -19.176 -24.787 1.00 93.94 177 ASN A CA 1
ATOM 1381 C C . ASN A 1 177 ? 15.747 -17.950 -23.866 1.00 93.94 177 ASN A C 1
ATOM 1383 O O . ASN A 1 177 ? 15.510 -18.065 -22.660 1.00 93.94 177 ASN A O 1
ATOM 1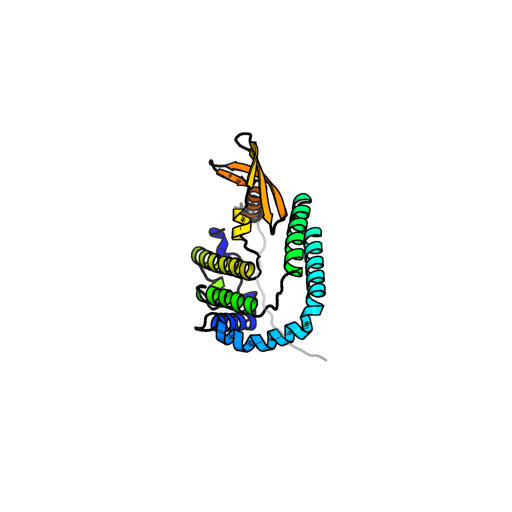387 N N . VAL A 1 178 ? 16.061 -16.786 -24.422 1.00 95.06 178 VAL A N 1
ATOM 1388 C CA . VAL A 1 178 ? 16.142 -15.490 -23.765 1.00 95.06 178 VAL A CA 1
ATOM 1389 C C . VAL A 1 178 ? 15.356 -14.488 -24.599 1.00 95.06 178 VAL A C 1
ATOM 1391 O O . VAL A 1 178 ? 15.531 -14.392 -25.811 1.00 95.06 178 VAL A O 1
ATOM 1394 N N . ALA A 1 179 ? 14.516 -13.706 -23.932 1.00 96.19 179 ALA A N 1
ATOM 1395 C CA . ALA A 1 179 ? 13.797 -12.608 -24.555 1.00 96.19 179 ALA A CA 1
ATOM 1396 C C . ALA A 1 179 ? 14.000 -11.335 -23.741 1.00 96.19 179 ALA A C 1
ATOM 1398 O O . ALA A 1 179 ? 13.997 -11.370 -22.511 1.00 96.19 179 ALA A O 1
ATOM 1399 N N . VAL A 1 180 ? 14.158 -10.199 -24.410 1.00 96.00 180 VAL A N 1
ATOM 1400 C CA . VAL A 1 180 ? 14.104 -8.888 -23.761 1.00 96.00 180 VAL A CA 1
ATOM 1401 C C . VAL A 1 180 ? 12.748 -8.287 -24.069 1.00 96.00 180 VAL A C 1
ATOM 1403 O O . VAL A 1 180 ? 12.374 -8.123 -25.230 1.00 96.00 180 VAL A O 1
ATOM 1406 N N . VAL A 1 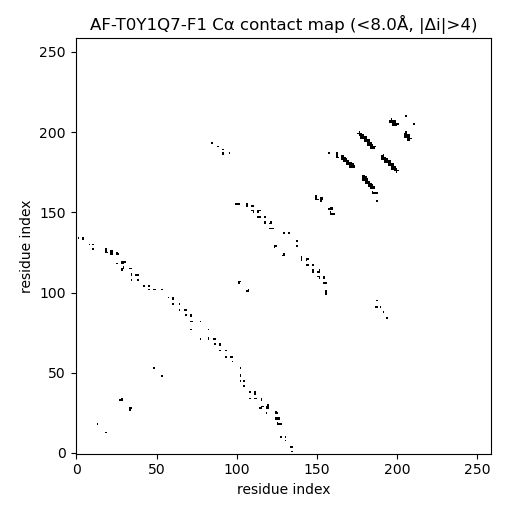181 ? 12.002 -7.961 -23.021 1.00 95.69 181 VAL A N 1
ATOM 1407 C CA . VAL A 1 181 ? 10.634 -7.468 -23.129 1.00 95.69 181 VAL A CA 1
ATOM 1408 C C . VAL A 1 181 ? 10.529 -6.124 -22.435 1.00 95.69 181 VAL A C 1
ATOM 1410 O O . VAL A 1 181 ? 10.900 -5.975 -21.274 1.00 95.69 181 VAL A O 1
ATOM 1413 N N . ARG A 1 182 ? 9.984 -5.149 -23.154 1.00 94.25 182 ARG A N 1
ATOM 1414 C CA . ARG A 1 182 ? 9.593 -3.852 -22.628 1.00 94.25 182 ARG A CA 1
ATOM 1415 C C . ARG A 1 182 ? 8.152 -3.912 -22.160 1.00 94.25 182 ARG A C 1
ATOM 1417 O O . ARG A 1 182 ? 7.264 -4.229 -22.947 1.00 94.25 182 ARG A O 1
ATOM 1424 N N . THR A 1 183 ? 7.927 -3.572 -20.903 1.00 94.00 183 THR A N 1
ATOM 1425 C CA . THR A 1 183 ? 6.594 -3.398 -20.331 1.00 94.00 183 THR A CA 1
ATOM 1426 C C . THR A 1 183 ? 6.380 -1.926 -20.021 1.00 94.00 183 THR A C 1
ATOM 1428 O O . THR A 1 183 ? 7.202 -1.315 -19.338 1.00 94.00 183 THR A O 1
ATOM 1431 N N . THR A 1 184 ? 5.287 -1.356 -20.508 1.00 92.38 184 THR A N 1
ATOM 1432 C CA . THR A 1 184 ? 4.889 0.026 -20.237 1.00 92.38 184 THR A CA 1
ATOM 1433 C C . THR A 1 184 ? 3.553 0.026 -19.508 1.00 92.38 184 THR A C 1
ATOM 1435 O O . THR A 1 184 ? 2.624 -0.642 -19.942 1.00 92.38 184 THR A O 1
ATOM 1438 N N . PHE A 1 185 ? 3.463 0.775 -18.413 1.00 91.88 185 PHE A N 1
ATOM 1439 C CA . PHE A 1 185 ? 2.231 1.022 -17.664 1.00 91.88 185 PHE A CA 1
ATOM 1440 C C . PHE A 1 185 ? 1.938 2.518 -17.672 1.00 91.88 185 PHE A C 1
ATOM 1442 O O . PHE A 1 185 ? 2.863 3.321 -17.570 1.00 91.88 185 PHE A O 1
ATOM 1449 N N . ASP A 1 186 ? 0.674 2.900 -17.731 1.00 90.81 186 ASP A N 1
ATOM 1450 C CA . ASP A 1 186 ? 0.235 4.245 -17.392 1.00 90.81 186 ASP A CA 1
ATOM 1451 C C . ASP A 1 186 ? 0.004 4.335 -15.880 1.00 90.81 186 ASP A C 1
ATOM 1453 O O . ASP A 1 186 ? -0.860 3.666 -15.311 1.00 90.81 186 ASP A O 1
ATOM 1457 N N . VAL A 1 187 ? 0.814 5.151 -15.208 1.00 89.12 187 VAL A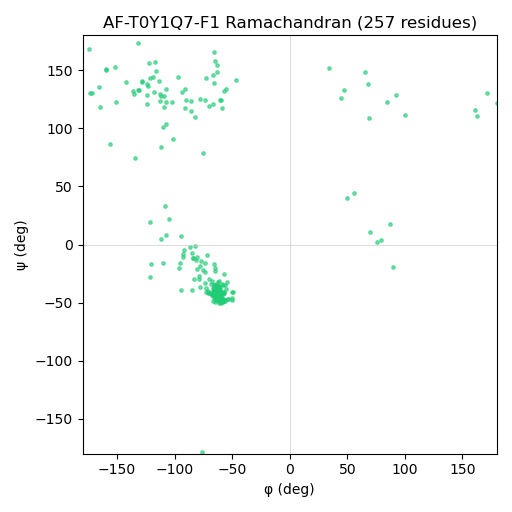 N 1
ATOM 1458 C CA . VAL A 1 187 ? 0.665 5.448 -13.785 1.00 89.12 187 VAL A CA 1
ATOM 1459 C C . VAL A 1 187 ? 0.204 6.891 -13.665 1.00 89.12 187 VAL A C 1
ATOM 1461 O O . VAL A 1 187 ? 1.007 7.817 -13.774 1.00 89.12 187 VAL A O 1
ATOM 1464 N N . LEU A 1 188 ? -1.098 7.084 -13.436 1.00 88.50 188 LEU A N 1
ATOM 1465 C CA . LEU A 1 188 ? -1.716 8.406 -13.266 1.00 88.50 188 LEU A CA 1
ATOM 1466 C C . LEU A 1 188 ? -1.455 9.356 -14.454 1.00 88.50 188 LEU A C 1
ATOM 1468 O O . LEU A 1 188 ? -1.102 10.523 -14.262 1.00 88.50 188 LEU A O 1
ATOM 1472 N N . GLY A 1 189 ? -1.591 8.852 -15.682 1.00 86.12 189 GLY A N 1
ATOM 1473 C CA . GLY A 1 189 ? -1.341 9.587 -16.923 1.00 86.12 189 GLY A CA 1
ATOM 1474 C C . GLY A 1 189 ? 0.139 9.708 -17.297 1.00 86.12 189 GLY A C 1
ATOM 1475 O O . GLY A 1 189 ? 0.473 10.414 -18.248 1.00 86.12 189 GLY A O 1
ATOM 1476 N N . THR A 1 190 ? 1.040 9.084 -16.529 1.00 86.00 190 THR A N 1
ATOM 1477 C CA . THR A 1 190 ? 2.480 9.076 -16.804 1.00 86.00 190 THR A CA 1
ATOM 1478 C C . THR A 1 190 ? 2.918 7.683 -17.250 1.00 86.00 190 THR A C 1
ATOM 1480 O O . THR A 1 190 ? 2.842 6.745 -16.452 1.00 86.00 190 THR A O 1
ATOM 1483 N N . PRO A 1 191 ? 3.438 7.517 -18.478 1.00 88.31 191 PRO A N 1
ATOM 1484 C CA . PRO A 1 191 ? 3.939 6.228 -18.926 1.00 88.31 191 PRO A CA 1
ATOM 1485 C C . PRO A 1 191 ? 5.236 5.871 -18.189 1.00 88.31 191 PRO A C 1
ATOM 1487 O O . PRO A 1 191 ? 6.254 6.555 -18.304 1.00 88.31 191 PRO A O 1
ATOM 1490 N N . VAL A 1 192 ? 5.218 4.760 -17.459 1.00 86.31 192 VAL A N 1
ATOM 1491 C CA . VAL A 1 192 ? 6.373 4.162 -16.788 1.00 86.31 192 VAL A CA 1
ATOM 1492 C C . VAL A 1 192 ? 6.766 2.903 -17.543 1.00 86.31 192 VAL A C 1
ATOM 1494 O O . VAL A 1 192 ? 5.964 1.992 -17.722 1.00 86.31 192 VAL A O 1
ATOM 1497 N N . THR A 1 193 ? 8.015 2.850 -17.997 1.00 88.12 193 THR A N 1
ATOM 1498 C CA . THR A 1 193 ? 8.532 1.744 -18.807 1.00 88.12 193 THR A CA 1
ATOM 1499 C C . THR A 1 193 ? 9.599 0.965 -18.052 1.00 88.12 193 THR A C 1
ATOM 1501 O O . THR A 1 193 ? 10.447 1.553 -17.379 1.00 88.12 193 THR A O 1
ATOM 1504 N N . ARG A 1 194 ? 9.581 -0.359 -18.202 1.00 87.00 194 ARG A N 1
ATOM 1505 C CA . ARG A 1 194 ? 10.582 -1.278 -17.671 1.00 87.00 194 ARG A CA 1
ATOM 1506 C C . ARG A 1 194 ? 10.963 -2.306 -18.725 1.00 87.00 194 ARG A C 1
ATOM 1508 O O . ARG A 1 194 ? 10.096 -2.983 -19.267 1.00 87.00 194 ARG A O 1
ATOM 1515 N N . ASP A 1 195 ? 12.260 -2.464 -18.941 1.00 90.69 195 ASP A N 1
ATOM 1516 C CA . ASP A 1 195 ? 12.795 -3.573 -19.723 1.00 90.69 195 ASP A CA 1
ATOM 1517 C C . ASP A 1 195 ? 13.166 -4.711 -18.766 1.00 90.69 195 ASP A C 1
ATOM 1519 O O . ASP A 1 195 ? 13.829 -4.484 -17.751 1.00 90.69 195 ASP A O 1
ATOM 1523 N N . SER A 1 196 ? 12.718 -5.922 -19.083 1.00 90.88 196 SER A N 1
ATOM 1524 C CA . SER A 1 196 ? 13.000 -7.146 -18.333 1.00 90.88 196 SER A CA 1
ATOM 1525 C C . SER A 1 196 ? 13.621 -8.183 -19.257 1.00 90.88 196 SER A C 1
ATOM 1527 O O . SER A 1 196 ? 13.173 -8.378 -20.389 1.00 90.88 196 SER A O 1
ATOM 1529 N N . THR A 1 197 ? 14.639 -8.881 -18.756 1.00 94.44 197 THR A N 1
ATOM 1530 C CA . THR A 1 197 ? 15.193 -10.051 -19.441 1.00 94.44 197 THR A CA 1
ATOM 1531 C C . THR A 1 197 ? 14.472 -11.294 -18.946 1.00 94.44 197 THR A C 1
ATOM 1533 O O . THR A 1 197 ? 14.551 -11.640 -17.768 1.00 94.44 197 THR A O 1
ATOM 1536 N N . LEU A 1 198 ? 13.790 -11.984 -19.849 1.00 95.56 198 LEU A N 1
ATOM 1537 C CA . LEU A 1 198 ? 13.114 -13.243 -19.593 1.00 95.56 198 LEU A CA 1
ATOM 1538 C C . LEU A 1 198 ? 14.002 -14.408 -20.025 1.00 95.56 198 LEU A C 1
ATOM 1540 O O . LEU A 1 198 ? 14.709 -14.330 -21.027 1.00 95.56 198 LEU A O 1
ATOM 1544 N N . ILE A 1 199 ? 13.952 -15.501 -19.274 1.00 95.19 199 ILE A N 1
ATOM 1545 C CA . ILE A 1 199 ? 14.594 -16.771 -19.609 1.00 95.19 199 ILE A CA 1
ATOM 1546 C C . ILE A 1 199 ? 13.549 -17.878 -19.645 1.00 95.19 199 ILE A C 1
ATOM 1548 O O . ILE A 1 199 ? 12.672 -17.956 -18.778 1.00 95.19 199 ILE A O 1
ATOM 1552 N N . ARG A 1 200 ? 13.633 -18.731 -20.661 1.00 94.31 200 ARG A N 1
ATOM 1553 C CA . ARG A 1 200 ? 12.721 -19.852 -20.843 1.00 94.31 200 ARG A CA 1
ATOM 1554 C C . ARG A 1 200 ? 13.216 -21.052 -20.044 1.00 94.31 200 ARG A C 1
ATOM 1556 O O . ARG A 1 200 ? 14.343 -21.504 -20.221 1.00 94.31 200 ARG A O 1
ATOM 1563 N N . GLN A 1 201 ? 12.373 -21.572 -19.160 1.00 92.00 201 GLN A N 1
ATOM 1564 C CA . GLN A 1 201 ? 12.621 -22.790 -18.392 1.00 92.00 201 GLN A CA 1
ATOM 1565 C C . GLN A 1 201 ? 11.364 -23.652 -18.383 1.00 92.00 201 GLN A C 1
ATOM 1567 O O . GLN A 1 201 ? 10.272 -23.138 -18.152 1.00 92.00 201 GLN A O 1
ATOM 1572 N N . ASP A 1 202 ? 11.504 -24.946 -18.668 1.00 90.25 202 ASP A N 1
ATOM 1573 C CA . ASP A 1 202 ? 10.392 -25.910 -18.670 1.00 90.25 202 ASP A CA 1
ATOM 1574 C C . ASP A 1 202 ? 9.169 -25.426 -19.478 1.00 90.25 202 ASP A C 1
ATOM 1576 O O . ASP A 1 202 ? 8.012 -25.555 -19.077 1.00 90.25 202 ASP A O 1
ATOM 1580 N N . GLY A 1 203 ? 9.440 -24.789 -20.623 1.00 91.12 203 GLY A N 1
ATOM 1581 C CA . GLY A 1 203 ? 8.421 -24.241 -21.521 1.00 91.12 203 GLY A CA 1
ATOM 1582 C C . GLY A 1 203 ? 7.766 -22.930 -21.063 1.00 91.12 203 GLY A C 1
ATOM 1583 O O . GLY A 1 203 ? 6.904 -22.427 -21.782 1.00 91.12 203 GLY A O 1
ATOM 1584 N N . ARG A 1 204 ? 8.172 -22.349 -19.927 1.00 94.19 204 ARG A N 1
ATOM 1585 C CA . ARG A 1 204 ? 7.630 -21.103 -19.355 1.00 94.19 204 ARG A CA 1
ATOM 1586 C C . ARG A 1 204 ? 8.685 -20.000 -19.317 1.00 94.19 204 ARG A C 1
ATOM 1588 O O . ARG A 1 204 ? 9.871 -20.274 -19.168 1.00 94.19 204 ARG A O 1
ATOM 1595 N N . TRP A 1 205 ? 8.251 -18.751 -19.437 1.00 93.75 205 TRP A N 1
ATOM 1596 C CA . TRP A 1 205 ? 9.125 -17.584 -19.329 1.00 93.75 205 TRP A CA 1
ATOM 1597 C C . TRP A 1 205 ? 9.180 -17.079 -17.889 1.00 93.75 205 TRP A C 1
ATOM 1599 O O . TRP A 1 205 ? 8.145 -16.926 -17.241 1.00 93.75 205 TRP A O 1
ATOM 1609 N N . TYR A 1 206 ? 10.387 -16.795 -17.408 1.00 93.06 206 TYR A N 1
ATOM 1610 C CA . TYR A 1 206 ? 10.637 -16.248 -16.078 1.00 93.06 206 TYR A CA 1
ATOM 1611 C C . TYR A 1 206 ? 11.515 -15.010 -16.178 1.00 93.06 206 TYR A C 1
ATOM 1613 O O . TYR A 1 206 ? 12.486 -15.009 -16.929 1.00 93.06 206 TYR A O 1
ATOM 1621 N N . ASP A 1 207 ? 11.216 -13.983 -15.387 1.00 92.31 207 ASP A N 1
ATOM 1622 C CA . ASP A 1 207 ? 12.127 -12.853 -15.204 1.00 92.31 207 ASP A CA 1
ATOM 1623 C C . ASP A 1 207 ? 13.453 -13.348 -14.604 1.00 92.31 207 ASP A C 1
ATOM 1625 O O . ASP A 1 207 ? 13.473 -14.033 -13.572 1.00 92.31 207 ASP A O 1
ATOM 1629 N N . ARG A 1 208 ? 14.558 -13.052 -15.296 1.00 91.31 208 ARG A N 1
ATOM 1630 C CA . ARG A 1 208 ? 15.894 -13.567 -14.979 1.00 91.31 208 ARG A CA 1
ATOM 1631 C C . ARG A 1 208 ? 16.320 -13.167 -13.572 1.00 91.31 208 ARG A C 1
ATOM 1633 O O . ARG A 1 208 ? 16.747 -14.031 -12.807 1.00 91.31 208 ARG A O 1
ATOM 1640 N N . ASP A 1 209 ? 16.202 -11.887 -13.244 1.00 85.69 209 ASP A N 1
ATOM 1641 C CA . ASP A 1 209 ? 16.710 -11.333 -11.988 1.00 85.69 209 ASP A CA 1
ATOM 1642 C C . ASP A 1 209 ? 15.912 -11.866 -10.802 1.00 85.69 209 ASP A C 1
ATOM 1644 O O . ASP A 1 209 ? 16.482 -12.315 -9.805 1.00 85.69 209 ASP A O 1
ATOM 1648 N N . THR A 1 210 ? 14.589 -11.943 -10.953 1.00 84.94 210 THR A N 1
ATOM 1649 C CA . THR A 1 210 ? 13.704 -12.568 -9.968 1.00 84.94 210 THR A CA 1
ATOM 1650 C C . THR A 1 210 ? 14.090 -14.026 -9.732 1.00 84.94 210 THR A C 1
ATOM 1652 O O . THR A 1 210 ? 14.221 -14.461 -8.585 1.00 84.94 210 THR A O 1
ATOM 1655 N N . LEU A 1 211 ? 14.314 -14.798 -10.797 1.00 87.25 211 LEU A N 1
ATOM 1656 C CA . LEU A 1 211 ? 14.686 -16.204 -10.675 1.00 87.25 211 LEU A CA 1
ATOM 1657 C C . LEU A 1 211 ? 16.050 -16.387 -9.992 1.00 87.25 211 LEU A C 1
ATOM 1659 O O . LEU A 1 211 ? 16.193 -17.263 -9.135 1.00 87.25 211 LEU A O 1
ATOM 1663 N N . LEU A 1 212 ? 17.040 -15.564 -10.345 1.00 86.00 212 LEU A N 1
ATOM 1664 C CA . LEU A 1 212 ? 18.361 -15.573 -9.714 1.00 86.00 212 LEU A CA 1
ATOM 1665 C C . LEU A 1 212 ? 18.273 -15.213 -8.230 1.00 86.00 212 LEU A C 1
ATOM 1667 O O . LEU A 1 212 ? 18.856 -15.915 -7.402 1.00 86.00 212 LEU A O 1
ATOM 1671 N N . HIS A 1 213 ? 17.490 -14.191 -7.882 1.00 81.88 213 HIS A N 1
ATOM 1672 C CA . HIS A 1 213 ? 17.250 -13.809 -6.495 1.00 81.88 213 HIS A CA 1
ATOM 1673 C C . HIS A 1 213 ? 16.644 -14.965 -5.689 1.00 81.88 213 HIS A C 1
ATOM 1675 O O . HIS A 1 213 ? 17.163 -15.329 -4.633 1.00 81.88 213 HIS A O 1
ATOM 1681 N N . TRP A 1 214 ? 15.593 -15.611 -6.205 1.00 81.12 214 TRP A N 1
ATOM 1682 C CA . TRP A 1 214 ? 14.983 -16.757 -5.526 1.00 81.12 214 TRP A CA 1
ATOM 1683 C C . TRP A 1 214 ? 15.950 -17.928 -5.363 1.00 81.12 214 TRP A C 1
ATOM 1685 O O . TRP A 1 214 ? 15.957 -18.564 -4.309 1.00 81.12 214 TRP A O 1
ATOM 1695 N N . ARG A 1 215 ? 16.788 -18.208 -6.366 1.00 85.06 215 ARG A N 1
ATOM 1696 C CA . ARG A 1 215 ? 17.827 -19.243 -6.266 1.00 85.06 215 ARG A CA 1
ATOM 1697 C C . ARG A 1 215 ? 18.844 -18.919 -5.179 1.00 85.06 215 ARG A C 1
ATOM 1699 O O . ARG A 1 215 ? 19.160 -19.808 -4.395 1.00 85.06 215 ARG A O 1
ATOM 1706 N N . ALA A 1 216 ? 19.297 -17.670 -5.085 1.00 82.38 216 ALA A N 1
ATOM 1707 C CA . ALA A 1 216 ? 20.213 -17.235 -4.034 1.00 82.38 216 ALA A CA 1
ATOM 1708 C C . ALA A 1 216 ? 19.598 -17.420 -2.633 1.00 82.38 216 ALA A C 1
ATOM 1710 O O . ALA A 1 216 ? 20.193 -18.082 -1.785 1.00 82.38 216 ALA A O 1
ATOM 1711 N N . VAL A 1 217 ? 18.357 -16.961 -2.423 1.00 77.19 217 VAL A N 1
ATOM 1712 C CA . VAL A 1 217 ? 17.622 -17.113 -1.145 1.00 77.19 217 VAL A CA 1
ATOM 1713 C C . VAL A 1 217 ? 17.383 -18.588 -0.771 1.00 77.19 217 VAL A C 1
ATOM 1715 O O . VAL A 1 217 ? 17.313 -18.957 0.409 1.00 77.19 217 VAL A O 1
ATOM 1718 N N . LEU A 1 218 ? 17.231 -19.465 -1.768 1.00 76.50 218 LEU A N 1
ATOM 1719 C CA . LEU A 1 218 ? 17.113 -20.909 -1.555 1.00 76.50 218 LEU A CA 1
ATOM 1720 C C . LEU A 1 218 ? 18.468 -21.590 -1.299 1.00 76.50 218 LEU A C 1
ATOM 1722 O O . LEU A 1 218 ? 18.486 -22.609 -0.610 1.00 76.50 218 LEU A O 1
ATOM 1726 N N . ALA A 1 219 ? 19.574 -21.035 -1.799 1.00 75.62 219 ALA A N 1
ATOM 1727 C CA . ALA A 1 219 ? 20.924 -21.574 -1.633 1.00 75.62 219 ALA A CA 1
ATOM 1728 C C . ALA A 1 219 ? 21.589 -21.182 -0.298 1.00 75.62 219 ALA A C 1
ATOM 1730 O O . ALA A 1 219 ? 22.364 -21.973 0.236 1.00 75.62 219 ALA A O 1
ATOM 1731 N N . GLU A 1 220 ? 21.261 -20.024 0.287 1.00 62.06 220 GLU A N 1
ATOM 1732 C CA . GLU A 1 220 ? 21.815 -19.560 1.576 1.00 62.06 220 GLU A CA 1
ATOM 1733 C C . GLU A 1 220 ? 21.774 -20.596 2.731 1.00 62.06 220 GLU A C 1
ATOM 1735 O O . GLU A 1 220 ? 22.781 -20.736 3.428 1.00 62.06 220 GLU A O 1
ATOM 1740 N N . PRO A 1 221 ? 20.707 -21.398 2.945 1.00 54.19 221 PRO A N 1
ATOM 1741 C CA . PRO A 1 221 ? 20.730 -22.448 3.970 1.00 54.19 221 PRO A CA 1
ATOM 1742 C C . PRO A 1 221 ? 21.497 -23.722 3.563 1.00 54.19 221 PRO A C 1
ATOM 1744 O O . PRO A 1 221 ? 21.877 -24.495 4.441 1.00 54.19 221 PRO A O 1
ATOM 1747 N N . ALA A 1 222 ? 21.749 -23.962 2.270 1.00 50.84 222 ALA A N 1
ATOM 1748 C CA . ALA A 1 222 ? 22.506 -25.133 1.814 1.00 50.84 222 ALA A CA 1
ATOM 1749 C C . ALA A 1 222 ? 24.008 -24.987 2.109 1.00 50.84 222 ALA A C 1
ATOM 1751 O O . ALA A 1 222 ? 24.668 -25.964 2.457 1.00 50.84 222 ALA A O 1
ATOM 1752 N N . VAL A 1 223 ? 24.533 -23.759 2.061 1.00 47.41 223 VAL A N 1
ATOM 1753 C CA . VAL A 1 223 ? 25.931 -23.476 2.422 1.00 47.41 223 VAL A CA 1
ATOM 1754 C C . VAL A 1 223 ? 26.131 -23.568 3.941 1.00 47.41 223 VAL A C 1
ATOM 1756 O O . VAL A 1 223 ? 27.113 -24.147 4.392 1.00 47.41 223 VAL A O 1
ATOM 1759 N N . ALA A 1 224 ? 25.159 -23.121 4.748 1.00 47.91 224 ALA A N 1
ATOM 1760 C CA . ALA A 1 224 ? 25.205 -23.282 6.207 1.00 47.91 224 ALA A CA 1
ATOM 1761 C C . ALA A 1 224 ? 25.132 -24.759 6.655 1.00 47.91 224 ALA A C 1
ATOM 1763 O O . ALA A 1 224 ? 25.792 -25.144 7.617 1.00 47.91 224 ALA A O 1
ATOM 1764 N N . ALA A 1 225 ? 24.377 -25.602 5.939 1.00 46.88 225 ALA A N 1
ATOM 1765 C CA . ALA A 1 225 ? 24.306 -27.041 6.206 1.00 46.88 225 ALA A CA 1
ATOM 1766 C C . ALA A 1 225 ? 25.516 -27.826 5.657 1.00 46.88 225 ALA A C 1
ATOM 1768 O O . ALA A 1 225 ? 25.904 -28.833 6.245 1.00 46.88 225 ALA A O 1
ATOM 1769 N N . SER A 1 226 ? 26.143 -27.366 4.568 1.00 43.84 226 SER A N 1
ATOM 1770 C CA . SER A 1 226 ? 27.314 -28.024 3.969 1.00 43.84 226 SER A CA 1
ATOM 1771 C C . SER A 1 226 ? 28.633 -27.699 4.679 1.00 43.84 226 SER A C 1
ATOM 1773 O O . SER A 1 226 ? 29.582 -28.468 4.555 1.00 43.84 226 SER A O 1
ATOM 1775 N N . VAL A 1 227 ? 28.714 -26.601 5.437 1.00 47.00 227 VAL A N 1
ATOM 1776 C CA . VAL A 1 227 ? 29.893 -26.282 6.270 1.00 47.00 227 VAL A CA 1
ATOM 1777 C C . VAL A 1 227 ? 29.836 -27.002 7.631 1.00 47.00 227 VAL A C 1
ATOM 1779 O O . VAL A 1 227 ? 30.842 -27.103 8.326 1.00 47.00 227 VAL A O 1
ATOM 1782 N N . ALA A 1 228 ? 28.690 -27.589 7.993 1.00 49.00 228 ALA A N 1
ATOM 1783 C CA . ALA A 1 228 ? 28.469 -28.254 9.277 1.00 49.00 228 ALA A CA 1
ATOM 1784 C C . ALA A 1 228 ? 28.383 -29.797 9.200 1.00 49.00 228 ALA A C 1
ATOM 1786 O O . ALA A 1 228 ? 27.647 -30.384 9.984 1.00 49.00 228 ALA A O 1
ATOM 1787 N N . LYS A 1 229 ? 29.111 -30.476 8.294 1.00 32.28 229 LYS A N 1
ATOM 1788 C CA . LYS A 1 229 ? 29.532 -31.904 8.407 1.00 32.28 229 LYS A CA 1
ATOM 1789 C C . LYS A 1 229 ? 30.485 -32.249 7.238 1.00 32.28 229 LYS A C 1
ATOM 1791 O O . LYS A 1 229 ? 30.090 -31.955 6.114 1.00 32.28 229 LYS A O 1
ATOM 1796 N N . PRO A 1 230 ? 31.675 -32.873 7.437 1.00 39.16 230 PRO A N 1
ATOM 1797 C CA . PRO A 1 230 ? 31.970 -33.899 8.442 1.00 39.16 230 PRO A CA 1
ATOM 1798 C C . PRO A 1 230 ? 33.254 -33.684 9.271 1.00 39.16 230 PRO A C 1
ATOM 1800 O O . PRO A 1 230 ? 34.347 -33.538 8.743 1.00 39.16 230 PRO A O 1
ATOM 1803 N N . ALA A 1 231 ? 33.133 -33.844 10.589 1.00 35.69 231 ALA A N 1
ATOM 1804 C CA . ALA A 1 231 ? 34.207 -34.374 11.428 1.00 35.69 231 ALA A CA 1
ATOM 1805 C C . ALA A 1 231 ? 33.597 -35.422 12.370 1.00 35.69 231 ALA A C 1
ATOM 1807 O O . ALA A 1 231 ? 33.325 -35.170 13.538 1.00 35.69 231 ALA A O 1
ATOM 1808 N N . SER A 1 232 ? 33.281 -36.594 11.819 1.00 42.22 232 SER A N 1
ATOM 1809 C CA . SER A 1 232 ? 33.068 -37.807 12.611 1.00 42.22 232 SER A CA 1
ATOM 1810 C C . SER A 1 232 ? 33.313 -39.032 11.733 1.00 42.22 232 SER A C 1
ATOM 1812 O O . SER A 1 232 ? 32.410 -39.529 11.066 1.00 42.22 232 SER A O 1
ATOM 1814 N N . ALA A 1 233 ? 34.584 -39.417 11.676 1.00 31.66 233 ALA A N 1
ATOM 1815 C CA . ALA A 1 233 ? 35.148 -40.735 11.373 1.00 31.66 233 ALA A CA 1
ATOM 1816 C C . ALA A 1 233 ? 36.674 -40.515 11.468 1.00 31.66 233 ALA A C 1
ATOM 1818 O O . ALA A 1 233 ? 37.183 -39.618 10.813 1.00 31.66 233 ALA A O 1
ATOM 1819 N N . ALA A 1 234 ? 37.474 -41.180 12.293 1.00 30.20 234 ALA A N 1
ATOM 1820 C CA . ALA A 1 234 ? 37.356 -42.516 12.835 1.00 30.20 234 ALA A CA 1
ATOM 1821 C C . ALA A 1 234 ? 38.224 -42.658 14.101 1.00 30.20 234 ALA A C 1
ATOM 1823 O O . ALA A 1 234 ? 39.296 -42.066 14.202 1.00 30.20 234 ALA A O 1
ATOM 1824 N N . ALA A 1 235 ? 37.788 -43.515 15.019 1.00 33.84 235 ALA A N 1
ATOM 1825 C CA . ALA A 1 235 ? 38.678 -44.345 15.827 1.00 33.84 235 ALA A CA 1
ATOM 1826 C C . ALA A 1 235 ? 38.279 -45.803 15.548 1.00 33.84 235 ALA A C 1
ATOM 1828 O O . ALA A 1 235 ? 37.085 -46.070 15.374 1.00 33.84 235 ALA A O 1
ATOM 1829 N N . PRO A 1 236 ? 39.242 -46.739 15.489 1.00 38.72 236 PRO A N 1
ATOM 1830 C CA . PRO A 1 236 ? 39.318 -47.680 16.605 1.00 38.72 236 PRO A CA 1
ATOM 1831 C C . PRO A 1 236 ? 40.744 -48.088 17.046 1.00 38.72 236 PRO A C 1
ATOM 1833 O O . PRO A 1 236 ? 41.635 -48.321 16.243 1.00 38.72 236 PRO A O 1
ATOM 1836 N N . ALA A 1 237 ? 40.868 -48.176 18.374 1.00 30.66 237 ALA A N 1
ATOM 1837 C CA . ALA A 1 237 ? 41.521 -49.167 19.244 1.00 30.66 237 ALA A CA 1
ATOM 1838 C C . ALA A 1 237 ? 42.930 -49.779 18.985 1.00 30.66 237 ALA A C 1
ATOM 1840 O O . ALA A 1 237 ? 43.136 -50.560 18.065 1.00 30.66 237 ALA A O 1
ATOM 1841 N N . SER A 1 238 ? 43.746 -49.637 20.050 1.00 29.81 238 SER A N 1
ATOM 1842 C CA . SER A 1 238 ? 44.567 -50.657 20.756 1.00 29.81 238 SER A CA 1
ATOM 1843 C C . SER A 1 238 ? 46.075 -50.767 20.459 1.00 29.81 238 SER A C 1
ATOM 1845 O O . SER A 1 238 ? 46.464 -51.278 19.416 1.00 29.81 238 SER A O 1
ATOM 1847 N N . ALA A 1 239 ? 46.927 -50.405 21.438 1.00 31.30 239 ALA A N 1
ATOM 1848 C CA . ALA A 1 239 ? 47.649 -51.356 22.316 1.00 31.30 239 ALA A CA 1
ATOM 1849 C C . ALA A 1 239 ? 48.721 -50.673 23.216 1.00 31.30 239 ALA A C 1
ATOM 1851 O O . ALA A 1 239 ? 49.557 -49.936 22.713 1.00 31.30 239 ALA A O 1
ATOM 1852 N N . ALA A 1 240 ? 48.674 -50.993 24.525 1.00 32.59 240 ALA A N 1
ATOM 1853 C CA . ALA A 1 240 ? 49.749 -51.167 25.537 1.00 32.59 240 ALA A CA 1
ATOM 1854 C C . ALA A 1 240 ? 50.894 -50.111 25.667 1.00 32.59 240 ALA A C 1
ATOM 1856 O O . ALA A 1 240 ? 51.566 -49.782 24.706 1.00 32.59 240 ALA A O 1
ATOM 1857 N N . SER A 1 241 ? 51.296 -49.605 26.846 1.00 34.50 241 SER A N 1
ATOM 1858 C CA . SER A 1 241 ? 51.718 -50.360 28.040 1.00 34.50 241 SER A CA 1
ATOM 1859 C C . SER A 1 241 ? 51.916 -49.467 29.294 1.00 34.50 241 SER A C 1
ATOM 1861 O O . SER A 1 241 ? 52.656 -48.496 29.241 1.00 34.50 241 SER A O 1
ATOM 1863 N N . VAL A 1 242 ? 51.309 -49.895 30.414 1.00 32.22 242 VAL A N 1
ATOM 1864 C CA . VAL A 1 242 ? 51.907 -50.216 31.740 1.00 32.22 242 VAL A CA 1
ATOM 1865 C C . VAL A 1 242 ? 52.519 -49.131 32.672 1.00 32.22 242 VAL A C 1
ATOM 1867 O O . VAL A 1 242 ? 53.382 -48.353 32.292 1.00 32.22 242 VAL A O 1
ATOM 1870 N N . HIS A 1 243 ? 52.182 -49.318 33.970 1.00 32.44 243 HIS A N 1
ATOM 1871 C CA . HIS A 1 243 ? 52.817 -48.892 35.245 1.00 32.44 243 HIS A CA 1
ATOM 1872 C C . HIS A 1 243 ? 52.342 -47.545 35.846 1.00 32.44 243 HIS A C 1
ATOM 1874 O O . HIS A 1 243 ? 52.350 -46.534 35.169 1.00 32.44 243 HIS A O 1
ATOM 1880 N N . ARG A 1 244 ? 51.944 -47.416 37.125 1.00 31.89 244 ARG A N 1
ATOM 1881 C CA . ARG A 1 244 ? 52.102 -48.265 38.322 1.00 31.89 244 ARG A CA 1
ATOM 1882 C C . ARG A 1 244 ? 51.045 -47.900 39.396 1.00 31.89 244 ARG A C 1
ATOM 1884 O O . ARG A 1 244 ? 50.599 -46.767 39.498 1.00 31.89 244 ARG A O 1
ATOM 1891 N N . VAL A 1 245 ? 50.703 -48.926 40.171 1.00 32.69 245 VAL A N 1
ATOM 1892 C CA . VAL A 1 245 ? 49.872 -49.070 41.384 1.00 32.69 245 VAL A CA 1
ATOM 1893 C C . VAL A 1 245 ? 50.130 -48.037 42.503 1.00 32.69 245 VAL A C 1
ATOM 1895 O O . VAL A 1 245 ? 51.293 -47.761 42.779 1.00 32.69 245 VAL A O 1
ATOM 1898 N N . ALA A 1 246 ? 49.069 -47.570 43.195 1.00 30.62 246 ALA A N 1
ATOM 1899 C CA . ALA A 1 246 ? 48.836 -47.725 44.656 1.00 30.62 246 ALA A CA 1
ATOM 1900 C C . ALA A 1 246 ? 47.811 -46.712 45.242 1.00 30.62 246 ALA A C 1
ATOM 1902 O O . ALA A 1 246 ? 48.056 -45.513 45.306 1.00 30.62 246 ALA A O 1
ATOM 1903 N N . THR A 1 247 ? 46.678 -47.222 45.731 1.00 30.28 247 THR A N 1
ATOM 1904 C CA . THR A 1 247 ? 45.803 -46.662 46.795 1.00 30.28 247 THR A CA 1
ATOM 1905 C C . THR A 1 247 ? 46.424 -46.893 48.193 1.00 30.28 247 THR A C 1
ATOM 1907 O O . THR A 1 247 ? 47.368 -47.677 48.279 1.00 30.28 247 THR A O 1
ATOM 1910 N N . PRO A 1 248 ? 45.799 -46.494 49.327 1.00 50.56 248 PRO A N 1
ATOM 1911 C CA . PRO A 1 248 ? 45.101 -45.249 49.719 1.00 50.56 248 PRO A CA 1
ATOM 1912 C C . PRO A 1 248 ? 45.583 -44.746 51.119 1.00 50.56 248 PRO A C 1
ATOM 1914 O O . PRO A 1 248 ? 46.274 -45.482 51.812 1.00 50.56 248 PRO A O 1
ATOM 1917 N N . ALA A 1 249 ? 45.174 -43.564 51.613 1.00 31.30 249 ALA A N 1
ATOM 1918 C CA . ALA A 1 249 ? 45.083 -43.317 53.071 1.00 31.30 249 ALA A CA 1
ATOM 1919 C C . ALA A 1 249 ? 44.285 -42.054 53.449 1.00 31.30 249 ALA A C 1
ATOM 1921 O O . ALA A 1 249 ? 44.457 -40.976 52.890 1.00 31.30 249 ALA A O 1
ATOM 1922 N N . VAL A 1 250 ? 43.434 -42.250 54.453 1.00 36.62 250 VAL A N 1
ATOM 1923 C CA . VAL A 1 250 ? 42.598 -41.313 55.213 1.00 36.62 250 VAL A CA 1
ATOM 1924 C C . VAL A 1 250 ? 43.449 -40.457 56.162 1.00 36.62 250 VAL A C 1
ATOM 1926 O O . VAL A 1 250 ? 44.340 -41.010 56.796 1.00 36.62 250 VAL A O 1
ATOM 1929 N N . ALA A 1 251 ? 43.110 -39.174 56.361 1.00 35.75 251 ALA A N 1
ATOM 1930 C CA . ALA A 1 251 ? 43.255 -38.506 57.665 1.00 35.75 251 ALA A CA 1
ATOM 1931 C C . ALA A 1 251 ? 42.468 -37.183 57.755 1.00 35.75 251 ALA A C 1
ATOM 1933 O O . ALA A 1 251 ? 42.708 -36.215 57.040 1.00 35.75 251 ALA A O 1
ATOM 1934 N N . THR A 1 252 ? 41.538 -37.186 58.701 1.00 35.03 252 THR A N 1
ATOM 1935 C CA . THR A 1 252 ? 40.786 -36.090 59.320 1.00 35.03 252 THR A CA 1
ATOM 1936 C C . THR A 1 252 ? 41.692 -35.161 60.145 1.00 35.03 252 THR A C 1
ATOM 1938 O O . THR A 1 252 ? 42.599 -35.671 60.797 1.00 35.03 252 THR A O 1
ATOM 1941 N N . SER A 1 253 ? 41.404 -33.848 60.192 1.00 39.16 253 SER A N 1
ATOM 1942 C CA . SER A 1 253 ? 41.502 -32.903 61.350 1.00 39.16 253 SER A CA 1
ATOM 1943 C C . SER A 1 253 ? 41.487 -31.453 60.820 1.00 39.16 253 SER A C 1
ATOM 1945 O O . SER A 1 253 ? 42.323 -31.105 60.000 1.00 39.16 253 SER A O 1
ATOM 1947 N N . ALA A 1 254 ? 40.449 -30.633 61.020 1.00 34.16 254 ALA A N 1
ATOM 1948 C CA . ALA A 1 254 ? 39.975 -29.957 62.242 1.00 34.16 254 ALA A CA 1
ATOM 1949 C C . ALA A 1 254 ? 40.682 -28.614 62.545 1.00 34.16 254 ALA A C 1
ATOM 1951 O O . ALA A 1 254 ? 41.875 -28.611 62.804 1.00 34.16 254 ALA A O 1
ATOM 1952 N N . HIS A 1 255 ? 39.863 -27.544 62.644 1.00 34.84 255 HIS A N 1
ATOM 1953 C CA . HIS A 1 255 ? 40.016 -26.337 63.495 1.00 34.84 255 HIS A CA 1
ATOM 1954 C C . HIS A 1 255 ? 41.216 -25.394 63.208 1.00 34.84 255 HIS A C 1
ATOM 1956 O O . HIS A 1 255 ? 42.285 -25.835 62.840 1.00 34.84 255 HIS A O 1
ATOM 1962 N N . ALA A 1 256 ? 41.195 -24.072 63.399 1.00 36.41 256 ALA A N 1
ATOM 1963 C CA . ALA A 1 256 ? 40.214 -23.063 63.797 1.00 36.41 256 ALA A CA 1
ATOM 1964 C C . ALA A 1 256 ? 40.883 -21.666 63.663 1.00 36.41 256 ALA A C 1
ATOM 1966 O O . ALA A 1 256 ? 42.103 -21.574 63.618 1.00 36.41 256 ALA A O 1
ATOM 1967 N N . ARG A 1 257 ? 40.059 -20.606 63.754 1.00 34.06 257 ARG A N 1
ATOM 1968 C CA . ARG A 1 257 ? 40.358 -19.244 64.272 1.00 34.06 257 ARG A CA 1
ATOM 1969 C C . ARG A 1 257 ? 41.313 -18.300 63.502 1.00 34.06 257 ARG A C 1
ATOM 1971 O O . ARG A 1 257 ? 42.521 -18.460 63.538 1.00 34.06 257 ARG A O 1
ATOM 1978 N N . LYS A 1 258 ? 40.706 -17.257 62.900 1.00 33.38 258 LYS A N 1
ATOM 1979 C CA . LYS A 1 258 ? 40.665 -15.817 63.305 1.00 33.38 258 LYS A CA 1
ATOM 1980 C C . LYS A 1 258 ? 41.898 -15.192 64.000 1.00 33.38 258 LYS A C 1
ATOM 1982 O O . LYS A 1 258 ? 42.570 -15.890 64.752 1.00 33.38 258 LYS A O 1
ATOM 1987 N N . PRO A 1 259 ? 42.142 -13.871 63.859 1.00 55.31 259 PRO A N 1
ATOM 1988 C CA . PRO A 1 259 ? 41.177 -12.776 64.094 1.00 55.31 259 PRO A CA 1
ATOM 1989 C C . PRO A 1 259 ? 40.646 -12.043 62.860 1.00 55.31 259 PRO A C 1
ATOM 1991 O O . PRO A 1 259 ? 41.412 -11.858 61.895 1.00 55.31 259 PRO A O 1
#

Solvent-accessible surface area (backbone atoms only — not comparable to full-atom values): 15402 Å² total; per-residue (Å²): 107,79,94,53,62,74,80,78,64,64,71,85,80,53,54,74,67,55,41,52,51,47,28,52,50,41,50,51,35,40,37,90,66,25,45,60,58,52,42,67,67,42,48,65,54,46,57,52,43,41,76,71,38,59,85,48,46,61,60,54,50,52,52,52,48,53,52,49,54,51,49,52,72,68,40,87,87,50,53,75,69,52,37,52,53,50,51,52,53,49,50,55,53,47,58,50,57,72,71,44,73,81,74,36,67,68,48,49,53,50,38,40,42,36,51,20,56,34,44,54,69,38,91,52,55,39,59,67,50,65,65,65,51,56,65,72,63,46,52,52,40,48,49,46,49,51,52,30,52,42,52,40,36,36,64,71,73,47,46,58,66,64,28,58,72,47,58,42,79,44,80,77,46,71,78,87,47,44,30,36,35,37,38,34,28,38,56,94,89,40,81,47,75,45,79,44,51,30,35,55,54,99,94,39,79,39,54,44,69,62,51,52,50,52,50,50,69,62,42,60,62,54,56,61,57,59,75,69,61,86,93,84,82,85,85,85,87,90,82,89,83,90,87,82,90,85,88,88,88,88,83,90,83,84,91,79,81,84,136

Organism: NCBI:txid410659

Foldseek 3Di:
DQVCLLVPQDPVVDDPVRQVVQLVVLCLLQDVVSLVVVLVVCVVVLVVCCVVCVVVQLVVLVVVLVVQLVCLVPDPPDDPVRSVLSNVVSVLVSVLSNPFPPSPSVLVSQLSVLRSVLSNPQPDSTPVCLSVDRDVSNVVNVVSVVVSVQSSCVSRVFHPVQQVVQWDKDWPDDPPFKTWIKIWTQGPNDIRIDIFIWGDDPNDTDGPVVVVVVVVVVCVVVVVVVVPDDDDDDDDDDDDDDDDDDDDDDDDDDDDDDD

Secondary structure (DSSP, 8-state):
-GGGTTTT--GGGS-HHHHHHHHHHHHHHHSTTHHHHHHHHHHHHHHHHHHHHTTTHHHHHHHHHHHHHHHHHH-SSS-HHHHHHHHHHHHHHHHHHHH--TT-HHHHHHHHHHHHHHHHH-S-SSHHHHHH--HHHHHHHHHHHHHHHHHHHHHTT--HHHHHHT-EEEEEEE-SSEEEEEEEEEETTEEEEEEEEEEEETTEEEEHHHHHHHHHHHHHHHHHHHSS-------------------------------

Sequence (259 aa):
MRARWGLHRNLNQFSPADRAQFARMMTLLSAPGAQQLLWVEMKPRLLRARQQYQARLPTMLGMLRTMADTGVQRSTRLTAAEKVQALTALGVLSAWAEKTDWLNPDKVYQALGVLTATAQKMSFRTLNEALSMPYPEAMKDVGHLWSGVKQALDVYGLSIDTILDTAQIKVLSDDGNVAVVRTTFDVLGTPVTRDSTLIRQDGRWYDRDTLLHWRAVLAEPAVAASVAKPASAAAPASAASVHRVATPAVATSAHARKP

pLDDT: mean 82.38, std 20.27, range [29.81, 97.88]

Mean predicted aligned error: 12.02 Å